Protein AF-A0AAV6YYC8-F1 (afdb_monomer_lite)

Sequence (315 aa):
MEGSCKGRRREPEGSLDCSSLEFEYNDSDHLSAELSELYSYTEEPDLILNRRCFEERFRLQGGEVRWITLDPAQHRTHVMRLLDELEVVVREKRLSAARAILYLAQGVFGECETESDVLRWSRYNCFLLYQTGTFAVFLELLNMEIANSQACSKALRKPALSLADSTELRVFLSVMYLLVENIRQQLPEDDTEWKTQRETFRSELAFPCNGEEPFAHLIFTMVTKFCSGHSPHFPMKKVLLLLWKVLLFTLGGFSELQSAKEQKRAEVGLPPLSEDCIQVVKNMKATAPPSYGIELGEPQKRGRRSRKVWLCSGC

Foldseek 3Di:
DDDDDDDDDDDPDDDPPPPQPQDFPWLDDPPVVLVPLLDDPVCVVLLVLLLVLQCVLVVVPDDPDDPVPDDLVVLLVSLLVLLVQCPDPDPVSNLSSLSPLLCQLQQVVVPDDDPVNSLVSNLVSLLSCLVSVVLVSLVVVLVVLVVVLLVCCVPPVDLDDDLVSCSSVSSSLSSLLSSLVSLLDDDPPDDPSSVVSLVVVLCCQPPPPPPDHHPLVVLVVVVVCCVVVSRVNRPVSSSVSSSSSNCCSNVNILVSVLVVVQVVCVVVVHDRDPDSVSVVVSPDGPDDDPPPDPPPDDPPPDDDDDDDDDDDDDD

Structure (mmCIF, N/CA/C/O backbone):
data_AF-A0AAV6YYC8-F1
#
_entry.id   AF-A0AAV6YYC8-F1
#
loop_
_atom_site.group_PDB
_atom_site.id
_atom_site.type_symbol
_atom_site.label_atom_id
_atom_site.label_alt_id
_atom_site.label_comp_id
_atom_site.label_asym_id
_atom_site.label_entity_id
_atom_site.label_seq_id
_atom_site.pdbx_PDB_ins_code
_atom_site.Cartn_x
_atom_site.Cartn_y
_atom_site.Cartn_z
_atom_site.occupancy
_atom_site.B_iso_or_equiv
_atom_site.auth_seq_id
_atom_site.auth_comp_id
_atom_site.auth_asym_id
_atom_site.auth_atom_id
_atom_site.pdbx_PDB_model_num
ATOM 1 N N . MET A 1 1 ? 35.103 55.627 53.313 1.00 28.11 1 MET A N 1
ATOM 2 C CA . MET A 1 1 ? 33.793 56.248 53.049 1.00 28.11 1 MET A CA 1
ATOM 3 C C . MET A 1 1 ? 33.622 56.320 51.549 1.00 28.11 1 MET A C 1
ATOM 5 O O . MET A 1 1 ? 34.548 56.794 50.915 1.00 28.11 1 MET A O 1
ATOM 9 N N . GLU A 1 2 ? 32.506 55.766 51.063 1.00 27.62 2 GLU A N 1
ATOM 10 C CA . GLU A 1 2 ? 31.763 56.158 49.846 1.00 27.62 2 GLU A CA 1
ATOM 11 C C . GLU A 1 2 ? 32.568 56.202 48.526 1.00 27.62 2 GLU A C 1
ATOM 13 O O . GLU A 1 2 ? 33.520 56.944 48.368 1.00 27.62 2 GLU A O 1
ATOM 18 N N . GLY A 1 3 ? 32.292 55.402 47.497 1.00 30.00 3 GLY A N 1
ATOM 19 C CA . GLY A 1 3 ? 30.989 55.003 46.981 1.00 30.00 3 GLY A CA 1
ATOM 20 C C . GLY A 1 3 ? 30.735 55.752 45.672 1.00 30.00 3 GLY A C 1
ATOM 21 O O . GLY A 1 3 ? 30.215 56.855 45.715 1.00 30.00 3 GLY A O 1
ATOM 22 N N . SER A 1 4 ? 31.125 55.169 44.531 1.00 31.69 4 SER A N 1
ATOM 23 C CA . SER A 1 4 ? 30.461 55.298 43.218 1.00 31.69 4 SER A CA 1
ATOM 24 C C . SER A 1 4 ? 31.333 54.662 42.131 1.00 31.69 4 SER A C 1
ATOM 26 O O . SER A 1 4 ? 32.375 55.201 41.772 1.00 31.69 4 SER A O 1
ATOM 28 N N . CYS A 1 5 ? 30.901 53.532 41.568 1.00 28.42 5 CYS A N 1
ATOM 29 C CA . CYS A 1 5 ? 31.068 53.314 40.135 1.00 28.42 5 CYS A CA 1
ATOM 30 C C . CYS A 1 5 ? 30.030 52.313 39.621 1.00 28.42 5 CYS A C 1
ATOM 32 O O . CYS A 1 5 ? 29.832 51.231 40.170 1.00 28.42 5 CYS A O 1
ATOM 34 N N . LYS A 1 6 ? 29.338 52.750 38.572 1.00 40.91 6 LYS A N 1
ATOM 35 C CA . LYS A 1 6 ? 28.224 52.112 37.876 1.00 40.91 6 LYS A CA 1
ATOM 36 C C . LYS A 1 6 ? 28.568 50.692 37.411 1.00 40.91 6 LYS A C 1
ATOM 38 O O . LYS A 1 6 ? 29.421 50.518 36.548 1.00 40.91 6 LYS A O 1
ATOM 43 N N . GLY A 1 7 ? 27.816 49.704 37.887 1.00 31.72 7 GLY A N 1
ATOM 44 C CA . GLY A 1 7 ? 27.695 48.391 37.254 1.00 31.72 7 GLY A CA 1
ATOM 45 C C . GLY A 1 7 ? 26.312 48.264 36.627 1.00 31.72 7 GLY A C 1
ATOM 46 O O . GLY A 1 7 ? 25.322 48.185 37.348 1.00 31.72 7 GLY A O 1
ATOM 47 N N . ARG A 1 8 ? 26.243 48.304 35.291 1.00 29.05 8 ARG A N 1
ATOM 48 C CA . ARG A 1 8 ? 25.035 48.040 34.491 1.00 29.05 8 ARG A CA 1
ATOM 49 C C . ARG A 1 8 ? 24.307 46.799 35.023 1.00 29.05 8 ARG A C 1
ATOM 51 O O . ARG A 1 8 ? 24.909 45.729 35.091 1.00 29.05 8 ARG A O 1
ATOM 58 N N . ARG A 1 9 ? 23.010 46.932 35.324 1.00 33.06 9 ARG A N 1
ATOM 59 C CA . ARG A 1 9 ? 22.083 45.791 35.365 1.00 33.06 9 ARG A CA 1
ATOM 60 C C . ARG A 1 9 ? 22.219 45.076 34.018 1.00 33.06 9 ARG A C 1
ATOM 62 O O . ARG A 1 9 ? 21.890 45.664 32.992 1.00 33.06 9 ARG A O 1
ATOM 69 N N . ARG A 1 10 ? 22.768 43.861 34.015 1.00 35.41 10 ARG A N 1
ATOM 70 C CA . ARG A 1 10 ? 22.560 42.930 32.907 1.00 35.41 10 ARG A CA 1
ATOM 71 C C . ARG A 1 10 ? 21.107 42.497 33.016 1.00 35.41 10 ARG A C 1
ATOM 73 O O . ARG A 1 10 ? 20.732 41.862 34.000 1.00 35.41 10 ARG A O 1
ATOM 80 N N . GLU A 1 11 ? 20.294 42.942 32.069 1.00 30.03 11 GLU A N 1
ATOM 81 C CA . GLU A 1 11 ? 19.026 42.284 31.782 1.00 30.03 11 GLU A CA 1
ATOM 82 C C . GLU A 1 11 ? 19.334 40.809 31.493 1.00 30.03 11 GLU A C 1
ATOM 84 O O . GLU A 1 11 ? 20.381 40.530 30.897 1.00 30.03 11 GLU A O 1
ATOM 89 N N . PRO A 1 12 ? 18.515 39.857 31.969 1.00 38.72 12 PRO A N 1
ATOM 90 C CA . PRO A 1 12 ? 18.659 38.481 31.532 1.00 38.72 12 PRO A CA 1
ATOM 91 C C . PRO A 1 12 ? 18.486 38.474 30.012 1.00 38.72 12 PRO A C 1
ATOM 93 O O . PRO A 1 12 ? 17.409 38.781 29.503 1.00 38.72 12 PRO A O 1
ATOM 96 N N . GLU A 1 13 ? 19.589 38.209 29.307 1.00 35.44 13 GLU A N 1
ATOM 97 C CA . GLU A 1 13 ? 19.593 37.922 27.878 1.00 35.44 13 GLU A CA 1
ATOM 98 C C . GLU A 1 13 ? 18.513 36.879 27.617 1.00 35.44 13 GLU A C 1
ATOM 100 O O . GLU A 1 13 ? 18.392 35.911 28.374 1.00 35.44 13 GLU A O 1
ATOM 105 N N . GLY A 1 14 ? 17.685 37.184 26.615 1.00 36.34 14 GLY A N 1
ATOM 106 C CA . GLY A 1 14 ? 16.385 36.581 26.384 1.00 36.34 14 GLY A CA 1
ATOM 107 C C . GLY A 1 14 ? 16.362 35.091 26.673 1.00 36.34 14 GLY A C 1
ATOM 108 O O . GLY A 1 14 ? 17.232 34.339 26.224 1.00 36.34 14 GLY A O 1
ATOM 109 N N . SER A 1 15 ? 15.315 34.670 27.389 1.00 40.28 15 SER A N 1
ATOM 110 C CA . SER A 1 15 ? 14.793 33.324 27.212 1.00 40.28 15 SER A CA 1
ATOM 111 C C . SER A 1 15 ? 14.837 33.054 25.719 1.00 40.28 15 SER A C 1
ATOM 113 O O . SER A 1 15 ? 14.237 33.814 24.960 1.00 40.28 15 SER A O 1
ATOM 115 N N . LEU A 1 16 ? 15.623 32.059 25.308 1.00 43.44 16 LEU A N 1
ATOM 116 C CA . LEU A 1 16 ? 15.518 31.504 23.974 1.00 43.44 16 LEU A CA 1
ATOM 117 C C . LEU A 1 16 ? 14.026 31.281 23.773 1.00 43.44 16 LEU A C 1
ATOM 119 O O . LEU A 1 16 ? 13.447 30.413 24.430 1.00 43.44 16 LEU A O 1
ATOM 123 N N . ASP A 1 17 ? 13.407 32.143 22.965 1.00 43.41 17 ASP A N 1
ATOM 124 C CA . ASP A 1 17 ? 12.115 31.885 22.372 1.00 43.41 17 ASP A CA 1
ATOM 125 C C . ASP A 1 17 ? 12.350 30.576 21.640 1.00 43.41 17 ASP A C 1
ATOM 127 O O . ASP A 1 17 ? 12.912 30.533 20.545 1.00 43.41 17 ASP A O 1
ATOM 131 N N . CYS A 1 18 ? 12.041 29.475 22.324 1.00 50.78 18 CYS A N 1
ATOM 132 C CA . CYS A 1 18 ? 11.805 28.210 21.682 1.00 50.78 18 CYS A CA 1
ATOM 133 C C . CYS A 1 18 ? 10.632 28.533 20.776 1.00 50.78 18 CYS A C 1
ATOM 135 O O . CYS A 1 18 ? 9.494 28.607 21.242 1.00 50.78 18 CYS A O 1
ATOM 137 N N . SER A 1 19 ? 10.962 28.898 19.534 1.00 51.81 19 SER A N 1
ATOM 138 C CA . SER A 1 19 ? 10.024 29.166 18.461 1.00 51.81 19 SER A CA 1
ATOM 139 C C . SER A 1 19 ? 8.967 28.090 18.579 1.00 51.81 19 SER A C 1
ATOM 141 O O . SER A 1 19 ? 9.303 26.907 18.475 1.00 51.81 19 SER A O 1
ATOM 143 N N . SER A 1 20 ? 7.750 28.484 18.948 1.00 58.88 20 SER A N 1
ATOM 144 C CA . SER A 1 20 ? 6.675 27.536 19.191 1.00 58.88 20 SER A CA 1
ATOM 145 C C . SER A 1 20 ? 6.571 26.660 17.953 1.00 58.88 20 SER A C 1
ATOM 147 O O . SER A 1 20 ? 6.258 27.171 16.880 1.00 58.88 20 SER A O 1
ATOM 149 N N . LEU A 1 21 ? 6.913 25.379 18.084 1.00 63.06 21 LEU A N 1
ATOM 150 C CA . LEU A 1 21 ? 6.693 24.418 17.017 1.00 63.06 21 LEU A CA 1
ATOM 151 C C . LEU A 1 21 ? 5.180 24.352 16.826 1.00 63.06 21 LEU A C 1
ATOM 153 O O . LEU A 1 21 ? 4.455 23.921 17.725 1.00 63.06 21 LEU A O 1
ATOM 157 N N . GLU A 1 22 ? 4.713 24.867 15.696 1.00 65.44 22 GLU A N 1
ATOM 158 C CA . GLU A 1 22 ? 3.328 24.734 15.276 1.00 65.44 22 GLU A CA 1
ATOM 159 C C . GLU A 1 22 ? 3.153 23.289 14.813 1.00 65.44 22 GLU A C 1
ATOM 161 O O . GLU A 1 22 ? 3.637 22.898 13.754 1.00 65.44 22 GLU A O 1
ATOM 166 N N . PHE A 1 23 ? 2.581 22.463 15.688 1.00 69.50 23 PHE A N 1
ATOM 167 C CA . PHE A 1 23 ? 2.298 21.065 15.395 1.00 69.50 23 PHE A CA 1
ATOM 168 C C . PHE A 1 23 ? 0.812 20.918 15.093 1.00 69.50 23 PHE A C 1
ATOM 170 O O . PHE A 1 23 ? -0.029 21.285 15.916 1.00 69.50 23 PHE A O 1
ATOM 177 N N . GLU A 1 24 ? 0.493 20.355 13.933 1.00 72.19 24 GLU A N 1
ATOM 178 C CA . GLU A 1 24 ? -0.881 20.060 13.557 1.00 72.19 24 GLU A CA 1
ATOM 179 C C . GLU A 1 24 ? -1.243 18.631 13.984 1.00 72.19 24 GLU A C 1
ATOM 181 O O . GLU A 1 24 ? -0.796 17.643 13.406 1.00 72.19 24 GLU A O 1
ATOM 186 N N . TYR A 1 25 ? -2.058 18.507 15.034 1.00 75.38 25 TYR A N 1
ATOM 187 C CA . TYR A 1 25 ? -2.530 17.213 15.536 1.00 75.38 25 TYR A CA 1
ATOM 188 C C . TYR A 1 25 ? -3.710 16.699 14.692 1.00 75.38 25 TYR A C 1
ATOM 190 O O . TYR A 1 25 ? -4.869 16.781 15.108 1.00 75.38 25 TYR A O 1
ATOM 198 N N . ASN A 1 26 ? -3.427 16.183 13.497 1.00 81.88 26 ASN A N 1
ATOM 199 C CA . ASN A 1 26 ? -4.415 15.537 12.625 1.00 81.88 26 ASN A CA 1
ATOM 200 C C . ASN A 1 26 ? -4.281 14.009 12.612 1.00 81.88 26 ASN A C 1
ATOM 202 O O . ASN A 1 26 ? -3.269 13.451 13.024 1.00 81.88 26 ASN A O 1
ATOM 206 N N . ASP A 1 27 ? -5.330 13.331 12.137 1.00 84.19 27 ASP A N 1
ATOM 207 C CA . ASP A 1 27 ? -5.350 11.872 11.971 1.00 84.19 27 ASP A CA 1
ATOM 208 C C . ASP A 1 27 ? -4.305 11.385 10.943 1.00 84.19 27 ASP A C 1
ATOM 210 O O . ASP A 1 27 ? -3.696 10.325 11.097 1.00 84.19 27 ASP A O 1
ATOM 214 N N . SER A 1 28 ? -4.072 12.167 9.890 1.00 84.69 28 SER A N 1
ATOM 215 C CA . SER A 1 28 ? -3.057 11.909 8.865 1.00 84.69 28 SER A CA 1
ATOM 216 C C . SER A 1 28 ? -2.472 13.210 8.333 1.00 84.69 28 SER A C 1
ATOM 218 O O . SER A 1 28 ? -3.143 14.244 8.369 1.00 84.69 28 SER A O 1
ATOM 220 N N . ASP A 1 29 ? -1.259 13.127 7.799 1.00 87.50 29 ASP A N 1
ATOM 221 C CA . ASP A 1 29 ? -0.552 14.234 7.156 1.00 87.50 29 ASP A CA 1
ATOM 222 C C . ASP A 1 29 ? -0.787 14.222 5.627 1.00 87.50 29 ASP A C 1
ATOM 224 O O . ASP A 1 29 ? -1.535 13.399 5.081 1.00 87.50 29 ASP A O 1
ATOM 228 N N . HIS A 1 30 ? -0.149 15.146 4.914 1.00 87.62 30 HIS A N 1
ATOM 229 C CA . HIS A 1 30 ? -0.062 15.162 3.464 1.00 87.62 30 HIS A CA 1
ATOM 230 C C . HIS A 1 30 ? 0.634 13.904 2.929 1.00 87.62 30 HIS A C 1
ATOM 232 O O . HIS A 1 30 ? 1.579 13.382 3.522 1.00 87.62 30 HIS A O 1
ATOM 238 N N . LEU A 1 31 ? 0.222 13.455 1.739 1.00 87.25 31 LEU A N 1
ATOM 239 C CA . LEU A 1 31 ? 0.716 12.212 1.135 1.00 87.25 31 LEU A CA 1
ATOM 240 C C . LEU A 1 31 ? 2.253 12.155 1.019 1.00 87.25 31 LEU A C 1
ATOM 242 O O . LEU A 1 31 ? 2.840 11.094 1.202 1.00 87.25 31 LEU A O 1
ATOM 246 N N . SER A 1 32 ? 2.925 13.278 0.756 1.00 90.19 32 SER A N 1
ATOM 247 C CA . SER A 1 32 ? 4.393 13.340 0.688 1.00 90.19 32 SER A CA 1
ATOM 248 C C . SER A 1 32 ? 5.071 13.085 2.042 1.00 90.19 32 SER A C 1
ATOM 250 O O . SER A 1 32 ? 6.081 12.376 2.101 1.00 90.19 32 SER A O 1
ATOM 252 N N . ALA A 1 33 ? 4.509 13.605 3.137 1.00 91.19 33 ALA A N 1
ATOM 253 C CA . ALA A 1 33 ? 4.995 13.361 4.493 1.00 91.19 33 ALA A CA 1
ATOM 254 C C . ALA A 1 33 ? 4.775 11.898 4.903 1.00 91.19 33 ALA A C 1
ATOM 256 O O . ALA A 1 33 ? 5.694 11.252 5.403 1.00 91.19 33 ALA A O 1
ATOM 257 N N . GLU A 1 34 ? 3.610 11.338 4.572 1.00 92.06 34 GLU A N 1
ATOM 258 C CA . GLU A 1 34 ? 3.275 9.927 4.802 1.00 92.06 34 GLU A CA 1
ATOM 259 C C . GLU A 1 34 ? 4.240 8.975 4.071 1.00 92.06 34 GLU A C 1
ATOM 261 O O . GLU A 1 34 ? 4.752 8.010 4.644 1.00 92.06 34 GLU A O 1
ATOM 266 N N . LEU A 1 35 ? 4.572 9.275 2.810 1.00 90.44 35 LEU A N 1
ATOM 267 C CA . LEU A 1 35 ? 5.570 8.519 2.046 1.00 90.44 35 LEU A CA 1
ATOM 268 C C . LEU A 1 35 ? 6.984 8.666 2.623 1.00 90.44 35 LEU A C 1
ATOM 270 O O . LEU A 1 35 ? 7.733 7.685 2.673 1.00 90.44 35 LEU A O 1
ATOM 274 N N . SER A 1 36 ? 7.339 9.868 3.079 1.00 90.81 36 SER A N 1
ATOM 275 C CA . SER A 1 36 ? 8.619 10.134 3.746 1.00 90.81 36 SER A CA 1
ATOM 276 C C . SER A 1 36 ? 8.731 9.381 5.071 1.00 90.81 36 SER A C 1
ATOM 278 O O . SER A 1 36 ? 9.820 8.955 5.454 1.00 90.81 36 SER A O 1
ATOM 280 N N . GLU A 1 37 ? 7.610 9.161 5.760 1.00 92.44 37 GLU A N 1
ATOM 281 C CA . GLU A 1 37 ? 7.569 8.311 6.938 1.00 92.44 37 GLU A CA 1
ATOM 282 C C . GLU A 1 37 ? 7.638 6.826 6.563 1.00 92.44 37 GLU A C 1
ATOM 284 O O . GLU A 1 37 ? 8.330 6.069 7.237 1.00 92.44 37 GLU A O 1
ATOM 289 N N . LEU A 1 38 ? 7.008 6.372 5.478 1.00 94.44 38 LEU A N 1
ATOM 290 C CA . LEU A 1 38 ? 7.028 4.959 5.083 1.00 94.44 38 LEU A CA 1
ATOM 291 C C . LEU A 1 38 ? 8.441 4.426 4.788 1.00 94.44 38 LEU A C 1
ATOM 293 O O . LEU A 1 38 ? 8.765 3.286 5.160 1.00 94.44 38 LEU A O 1
ATOM 297 N N . TYR A 1 39 ? 9.271 5.221 4.114 1.00 93.38 39 TYR A N 1
ATOM 298 C CA . TYR A 1 39 ? 10.615 4.830 3.686 1.00 93.38 39 TYR A CA 1
ATOM 299 C C . TYR A 1 39 ? 11.703 5.418 4.588 1.00 93.38 39 TYR A C 1
ATOM 301 O O . TYR A 1 39 ? 11.528 6.440 5.242 1.00 93.38 39 TYR A O 1
ATOM 309 N N . SER A 1 40 ? 12.851 4.751 4.666 1.00 89.00 40 SER A N 1
ATOM 310 C CA . SER A 1 40 ? 14.073 5.341 5.227 1.00 89.00 40 SER A CA 1
ATOM 311 C C . SER A 1 40 ? 15.122 5.539 4.140 1.00 89.00 40 SER A C 1
ATOM 313 O O . SER A 1 40 ? 15.145 4.798 3.164 1.00 89.00 40 SER A O 1
ATOM 315 N N . TYR A 1 41 ? 16.052 6.479 4.334 1.00 87.12 41 TYR A N 1
ATOM 316 C CA . TYR A 1 41 ? 17.151 6.717 3.384 1.00 87.12 41 TYR A CA 1
ATOM 317 C C . TYR A 1 41 ? 17.990 5.464 3.090 1.00 87.12 41 TYR A C 1
ATOM 319 O O . TYR A 1 41 ? 18.522 5.302 2.000 1.00 87.12 41 TYR A O 1
ATOM 327 N N . THR A 1 42 ? 18.065 4.525 4.034 1.00 88.00 42 THR A N 1
ATOM 328 C CA . THR A 1 42 ? 18.736 3.232 3.837 1.00 88.00 42 THR A CA 1
ATOM 329 C C . THR A 1 42 ? 18.045 2.316 2.819 1.00 88.00 42 THR A C 1
ATOM 331 O O . THR A 1 42 ? 18.669 1.365 2.358 1.00 88.00 42 THR A O 1
ATOM 334 N N . GLU A 1 43 ? 16.781 2.576 2.473 1.00 88.88 43 GLU A N 1
ATOM 335 C CA . GLU A 1 43 ? 15.991 1.807 1.502 1.00 88.88 43 GLU A CA 1
ATOM 336 C C . GLU A 1 43 ? 16.096 2.373 0.073 1.00 88.88 43 GLU A C 1
ATOM 338 O O . GLU A 1 43 ? 15.525 1.797 -0.850 1.00 88.88 43 GLU A O 1
ATOM 343 N N . GLU A 1 44 ? 16.855 3.451 -0.159 1.00 90.75 44 GLU A N 1
ATOM 344 C CA . GLU A 1 44 ? 17.089 4.000 -1.506 1.00 90.75 44 GLU A CA 1
ATOM 345 C C . GLU A 1 44 ? 17.568 2.938 -2.526 1.00 90.75 44 GLU A C 1
ATOM 347 O O . GLU A 1 44 ? 17.007 2.875 -3.626 1.00 90.75 44 GLU A O 1
ATOM 352 N N . PRO A 1 45 ? 18.515 2.027 -2.201 1.00 93.25 45 PRO A N 1
ATOM 353 C CA . PRO A 1 45 ? 18.914 0.974 -3.136 1.00 93.25 45 PRO A CA 1
ATOM 354 C C . PRO A 1 45 ? 17.773 0.004 -3.474 1.00 93.25 45 PRO A C 1
ATOM 356 O O . PRO A 1 45 ? 17.709 -0.498 -4.599 1.00 93.25 45 PRO A O 1
ATOM 359 N N . ASP A 1 46 ? 16.861 -0.239 -2.525 1.00 92.69 46 ASP A N 1
ATOM 360 C CA . ASP A 1 46 ? 15.688 -1.091 -2.733 1.00 92.69 46 ASP A CA 1
ATOM 361 C C . ASP A 1 46 ? 14.716 -0.426 -3.730 1.00 92.69 46 ASP A C 1
ATOM 363 O O . ASP A 1 46 ? 14.183 -1.109 -4.604 1.00 92.69 46 ASP A O 1
ATOM 367 N N . LEU A 1 47 ? 14.547 0.905 -3.689 1.00 93.94 47 LEU A N 1
ATOM 368 C CA . LEU A 1 47 ? 13.733 1.655 -4.664 1.00 93.94 47 LEU A CA 1
ATOM 369 C C . LEU A 1 47 ? 14.271 1.513 -6.094 1.00 93.94 47 LEU A C 1
ATOM 371 O O . LEU A 1 47 ? 13.519 1.232 -7.031 1.00 93.94 47 LEU A O 1
ATOM 375 N N . ILE A 1 48 ? 15.587 1.658 -6.266 1.00 95.69 48 ILE A N 1
ATOM 376 C CA . ILE A 1 48 ? 16.242 1.492 -7.571 1.00 95.69 48 ILE A CA 1
ATOM 377 C C . ILE A 1 48 ? 16.079 0.051 -8.068 1.00 95.69 48 ILE A C 1
ATOM 379 O O . ILE A 1 48 ? 15.837 -0.182 -9.255 1.00 95.69 48 ILE A O 1
ATOM 383 N N . LEU A 1 49 ? 16.186 -0.929 -7.169 1.00 95.81 49 LEU A N 1
ATOM 384 C CA . LEU A 1 49 ? 15.992 -2.333 -7.507 1.00 95.81 49 LEU A CA 1
ATOM 385 C C . LEU A 1 49 ? 14.547 -2.632 -7.931 1.00 95.81 49 LEU A C 1
ATOM 387 O O . LEU A 1 49 ? 14.349 -3.392 -8.881 1.00 95.81 49 LEU A O 1
ATOM 391 N N . ASN A 1 50 ? 13.553 -2.014 -7.288 1.00 96.88 50 ASN A N 1
ATOM 392 C CA . ASN A 1 50 ? 12.146 -2.133 -7.678 1.00 96.88 50 ASN A CA 1
ATOM 393 C C . ASN A 1 50 ? 11.924 -1.656 -9.113 1.00 96.88 50 ASN A C 1
ATOM 395 O O . ASN A 1 50 ? 11.348 -2.380 -9.928 1.00 96.88 50 ASN A O 1
ATOM 399 N N . ARG A 1 51 ? 12.473 -0.480 -9.441 1.00 96.00 51 ARG A N 1
ATOM 400 C CA . ARG A 1 51 ? 12.453 0.070 -10.799 1.00 96.00 51 ARG A CA 1
ATOM 401 C C . ARG A 1 51 ? 13.081 -0.890 -11.810 1.00 96.00 51 ARG A C 1
ATOM 403 O O . ARG A 1 51 ? 12.472 -1.172 -12.836 1.00 96.00 51 ARG A O 1
ATOM 410 N N . ARG A 1 52 ? 14.272 -1.426 -11.522 1.00 95.38 52 ARG A N 1
ATOM 411 C CA . ARG A 1 52 ? 14.951 -2.381 -12.421 1.00 95.38 52 ARG A CA 1
ATOM 412 C C . ARG A 1 52 ? 14.115 -3.636 -12.665 1.00 95.38 52 ARG A C 1
ATOM 414 O O . ARG A 1 52 ? 13.959 -4.033 -13.814 1.00 95.38 52 ARG A O 1
ATOM 421 N N . CYS A 1 53 ? 13.524 -4.207 -11.610 1.00 95.25 53 CYS A N 1
ATOM 422 C CA . CYS A 1 53 ? 12.660 -5.383 -11.737 1.00 95.25 53 CYS A CA 1
ATOM 423 C C . CYS A 1 53 ? 11.472 -5.122 -12.675 1.00 95.25 53 CYS A C 1
ATOM 425 O O . CYS A 1 53 ? 11.097 -6.007 -13.445 1.00 95.25 53 CYS A O 1
ATOM 427 N N . PHE A 1 54 ? 10.888 -3.923 -12.624 1.00 95.00 54 PHE A N 1
ATOM 428 C CA . PHE A 1 54 ? 9.821 -3.529 -13.538 1.00 95.00 54 PHE A CA 1
ATOM 429 C C . PHE A 1 54 ? 10.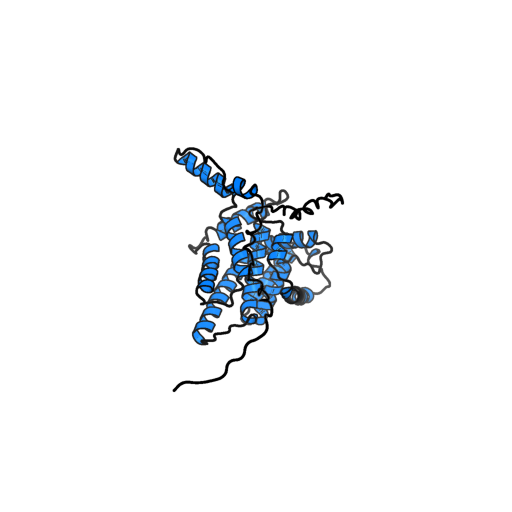332 -3.343 -14.972 1.00 95.00 54 PHE A C 1
ATOM 431 O O . PHE A 1 54 ? 9.810 -3.970 -15.891 1.00 95.00 54 PHE A O 1
ATOM 438 N N . GLU A 1 55 ? 11.380 -2.538 -15.169 1.00 92.44 55 GLU A N 1
ATOM 439 C CA . GLU A 1 55 ? 11.905 -2.223 -16.503 1.00 92.44 55 GLU A CA 1
ATOM 440 C C . GLU A 1 55 ? 12.353 -3.470 -17.276 1.00 92.44 55 GLU A C 1
ATOM 442 O O . GLU A 1 55 ? 12.119 -3.562 -18.479 1.00 92.44 55 GLU A O 1
ATOM 447 N N . GLU A 1 56 ? 12.974 -4.443 -16.605 1.00 90.31 56 GLU A N 1
ATOM 448 C CA . GLU A 1 56 ? 13.392 -5.707 -17.224 1.00 90.31 56 GLU A CA 1
ATOM 449 C C . GLU A 1 56 ? 12.205 -6.478 -17.816 1.00 90.31 56 GLU A C 1
ATOM 451 O O . GLU A 1 56 ? 12.307 -7.014 -18.916 1.00 90.31 56 GLU A O 1
ATOM 456 N N . ARG A 1 57 ? 11.057 -6.485 -17.132 1.00 86.69 57 ARG A N 1
ATOM 457 C CA . ARG A 1 57 ? 9.827 -7.158 -17.588 1.00 86.69 57 ARG A CA 1
ATOM 458 C C . ARG A 1 57 ? 9.079 -6.354 -18.636 1.00 86.69 57 ARG A C 1
ATOM 460 O O . ARG A 1 57 ? 8.461 -6.913 -19.540 1.00 86.69 57 ARG A O 1
ATOM 467 N N . PHE A 1 58 ? 9.139 -5.036 -18.507 1.00 83.94 58 PHE A N 1
ATOM 468 C CA . PHE A 1 58 ? 8.453 -4.112 -19.391 1.00 83.94 58 PHE A CA 1
ATOM 469 C C . PHE A 1 58 ? 9.126 -4.048 -20.772 1.00 83.94 58 PHE A C 1
ATOM 471 O O . PHE A 1 58 ? 8.449 -4.138 -21.794 1.00 83.94 58 PHE A O 1
ATOM 478 N N . ARG A 1 59 ? 10.469 -4.027 -20.821 1.00 74.06 59 ARG A N 1
ATOM 479 C CA . ARG A 1 59 ? 11.259 -3.978 -22.069 1.00 74.06 59 ARG A CA 1
ATOM 480 C C . ARG A 1 59 ? 11.156 -5.235 -22.938 1.00 74.06 59 ARG A C 1
ATOM 482 O O . ARG A 1 59 ? 11.350 -5.144 -24.149 1.00 74.06 59 ARG A O 1
ATOM 489 N N . LEU A 1 60 ? 10.823 -6.395 -22.364 1.00 63.34 60 LEU A N 1
ATOM 490 C CA . LEU A 1 60 ? 10.665 -7.652 -23.115 1.00 63.34 60 LEU A CA 1
ATOM 491 C C . LEU A 1 60 ? 9.527 -7.610 -24.153 1.00 63.34 60 LEU A C 1
ATOM 493 O O . LEU A 1 60 ? 9.426 -8.515 -24.976 1.00 63.34 60 LEU A O 1
ATOM 497 N N . GLN A 1 61 ? 8.687 -6.571 -24.141 1.00 60.78 61 GLN A N 1
ATOM 498 C CA . GLN A 1 61 ? 7.499 -6.464 -24.994 1.00 60.78 61 GLN A CA 1
ATOM 499 C C . GLN A 1 61 ? 7.702 -5.674 -26.293 1.00 60.78 61 GLN A C 1
ATOM 501 O O . GLN A 1 61 ? 6.743 -5.465 -27.029 1.00 60.78 61 GLN A O 1
ATOM 506 N N . GLY A 1 62 ? 8.945 -5.307 -26.620 1.00 51.59 62 GLY A N 1
ATOM 507 C CA . GLY A 1 62 ? 9.288 -4.762 -27.933 1.00 51.59 62 GLY A CA 1
ATOM 508 C C . GLY A 1 62 ? 8.953 -3.279 -28.077 1.00 51.59 62 GLY A C 1
ATOM 509 O O . GLY A 1 62 ? 7.967 -2.909 -28.704 1.00 51.59 62 GLY A O 1
ATOM 510 N N . GLY A 1 63 ? 9.830 -2.430 -27.541 1.00 55.69 63 GLY A N 1
ATOM 511 C CA . GLY A 1 63 ? 9.841 -0.990 -27.793 1.00 55.69 63 GLY A CA 1
ATOM 512 C C . GLY A 1 63 ? 10.201 -0.172 -26.558 1.00 55.69 63 GLY A C 1
ATOM 513 O O . GLY A 1 63 ? 9.970 -0.590 -25.427 1.00 55.69 63 GLY A O 1
ATOM 514 N N . GLU A 1 64 ? 10.750 1.019 -26.784 1.00 65.38 64 GLU A N 1
ATOM 515 C CA . GLU A 1 64 ? 11.014 2.043 -25.766 1.00 65.38 64 GLU A CA 1
ATOM 516 C C . GLU A 1 64 ? 9.703 2.763 -25.380 1.00 65.38 64 GLU A C 1
ATOM 518 O O . GLU A 1 64 ? 9.579 3.983 -25.447 1.00 65.38 64 GLU A O 1
ATOM 523 N N . VAL A 1 65 ? 8.664 1.983 -25.068 1.00 80.81 65 VAL A N 1
ATOM 524 C CA . VAL A 1 65 ? 7.360 2.508 -24.652 1.00 80.81 65 VAL A CA 1
ATOM 525 C C . VAL A 1 65 ? 7.451 2.900 -23.181 1.00 80.81 65 VAL A C 1
ATOM 527 O O . VAL A 1 65 ? 8.157 2.253 -22.411 1.00 80.81 65 VAL A O 1
ATOM 530 N N . ARG A 1 66 ? 6.763 3.976 -22.796 1.00 88.75 66 ARG A N 1
ATOM 531 C CA . ARG A 1 66 ? 6.695 4.466 -21.413 1.00 88.75 66 ARG A CA 1
ATOM 532 C C . ARG A 1 66 ? 5.380 4.041 -20.772 1.00 88.75 66 ARG A C 1
ATOM 534 O O . ARG A 1 66 ? 4.350 4.094 -21.448 1.00 88.75 66 ARG A O 1
ATOM 541 N N . TRP A 1 67 ? 5.391 3.684 -19.488 1.00 93.25 67 TRP A N 1
ATOM 542 C CA . TRP A 1 67 ? 4.174 3.381 -18.728 1.00 93.25 67 TRP A CA 1
ATOM 543 C C . TRP A 1 67 ? 3.159 4.511 -18.867 1.00 93.25 67 TRP A C 1
ATOM 545 O O . TRP A 1 67 ? 2.022 4.276 -19.250 1.00 93.25 67 TRP A O 1
ATOM 555 N N . ILE A 1 68 ? 3.610 5.759 -18.713 1.00 92.94 68 ILE A N 1
ATOM 556 C CA . ILE A 1 68 ? 2.739 6.943 -18.757 1.00 92.94 68 ILE A CA 1
ATOM 557 C C . ILE A 1 68 ? 2.032 7.166 -20.109 1.00 92.94 68 ILE A C 1
ATOM 559 O O . ILE A 1 68 ? 1.127 7.992 -20.197 1.00 92.94 68 ILE A O 1
ATOM 563 N N . THR A 1 69 ? 2.473 6.482 -21.171 1.00 91.56 69 THR A N 1
ATOM 564 C CA . THR A 1 69 ? 1.913 6.601 -22.530 1.00 91.56 69 THR A CA 1
ATOM 565 C C . THR A 1 69 ? 0.961 5.471 -22.908 1.00 91.56 69 THR A C 1
ATOM 567 O O . THR A 1 69 ? 0.349 5.537 -23.973 1.00 91.56 69 THR A O 1
ATOM 570 N N . LEU A 1 70 ? 0.854 4.436 -22.073 1.00 92.62 70 LEU A N 1
ATOM 571 C CA . LEU A 1 70 ? -0.005 3.293 -22.344 1.00 92.62 70 LEU A CA 1
ATOM 572 C C . LEU A 1 70 ? -1.482 3.636 -22.143 1.00 92.62 70 LEU A C 1
ATOM 574 O O . LEU A 1 70 ? -1.855 4.523 -21.370 1.00 92.62 70 LEU A O 1
ATOM 578 N N . ASP A 1 71 ? -2.336 2.885 -22.830 1.00 93.25 71 ASP A N 1
ATOM 579 C CA . ASP A 1 71 ? -3.770 2.948 -22.600 1.00 93.25 71 ASP A CA 1
ATOM 580 C C . ASP A 1 71 ? -4.180 2.150 -21.332 1.00 93.25 71 ASP A C 1
ATOM 582 O O . ASP A 1 71 ? -3.456 1.264 -20.855 1.00 93.25 71 ASP A O 1
ATOM 586 N N . PRO A 1 72 ? -5.360 2.430 -20.743 1.00 94.12 72 PRO A N 1
ATOM 587 C CA . PRO A 1 72 ? -5.808 1.724 -19.541 1.00 94.12 72 PRO A CA 1
ATOM 588 C C . PRO A 1 72 ? -5.954 0.203 -19.717 1.00 94.12 72 PRO A C 1
ATOM 590 O O . PRO A 1 72 ? -5.841 -0.545 -18.744 1.00 94.12 72 PRO A O 1
ATOM 593 N N . ALA A 1 73 ? -6.211 -0.282 -20.937 1.00 95.00 73 ALA A N 1
ATOM 594 C CA . ALA A 1 73 ? -6.343 -1.711 -21.218 1.00 95.00 73 ALA A CA 1
ATOM 595 C C . ALA A 1 73 ? -4.978 -2.421 -21.184 1.00 95.00 73 ALA A C 1
ATOM 597 O O . ALA A 1 73 ? -4.847 -3.509 -20.611 1.00 95.00 73 ALA A O 1
ATOM 598 N N . GLN A 1 74 ? -3.946 -1.782 -21.733 1.00 93.62 74 GLN A N 1
ATOM 599 C CA . GLN A 1 74 ? -2.556 -2.206 -21.647 1.00 93.62 74 GLN A CA 1
ATOM 600 C C . GLN A 1 74 ? -2.098 -2.208 -20.193 1.00 93.62 74 GLN A C 1
ATOM 602 O O . GLN A 1 74 ? -1.575 -3.228 -19.746 1.00 93.62 74 GLN A O 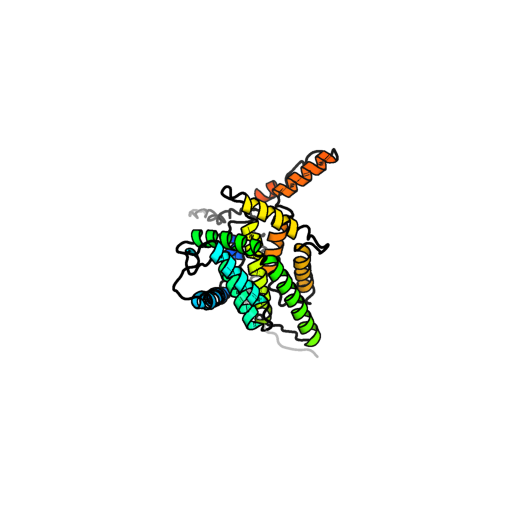1
ATOM 607 N N . HIS A 1 75 ? -2.373 -1.147 -19.423 1.00 95.62 75 HIS A N 1
ATOM 608 C CA . HIS A 1 75 ? -2.056 -1.109 -17.992 1.00 95.62 75 HIS A CA 1
ATOM 609 C C . HIS A 1 75 ? -2.597 -2.335 -17.243 1.00 95.62 75 HIS A C 1
ATOM 611 O O . HIS A 1 75 ? -1.841 -3.035 -16.568 1.00 95.62 75 HIS A O 1
ATOM 617 N N . ARG A 1 76 ? -3.889 -2.651 -17.414 1.00 96.06 76 ARG A N 1
ATOM 618 C CA . ARG A 1 76 ? -4.519 -3.838 -16.804 1.00 96.06 76 ARG A CA 1
ATOM 619 C C . ARG A 1 76 ? -3.839 -5.128 -17.236 1.00 96.06 76 ARG A C 1
ATOM 621 O O . ARG A 1 76 ? -3.539 -5.970 -16.398 1.00 96.06 76 ARG A O 1
ATOM 628 N N . THR A 1 77 ? -3.562 -5.260 -18.529 1.00 94.88 77 THR A N 1
ATOM 629 C CA . THR A 1 77 ? -2.916 -6.450 -19.089 1.00 94.88 77 THR A CA 1
ATOM 630 C C . THR A 1 77 ? -1.512 -6.650 -18.512 1.00 94.88 77 THR A C 1
ATOM 632 O O . THR A 1 77 ? -1.132 -7.775 -18.199 1.00 94.88 77 THR A O 1
ATOM 635 N N . HIS A 1 78 ? -0.736 -5.576 -18.346 1.00 93.88 78 HIS A N 1
ATOM 636 C CA . HIS A 1 78 ? 0.587 -5.642 -17.727 1.00 93.88 78 HIS A CA 1
ATOM 637 C C . HIS A 1 78 ? 0.510 -6.033 -16.252 1.00 93.88 78 HIS A C 1
ATOM 639 O O . HIS A 1 78 ? 1.278 -6.890 -15.821 1.00 93.88 78 HIS A O 1
ATOM 645 N N . VAL A 1 79 ? -0.423 -5.452 -15.496 1.00 96.50 79 VAL A N 1
ATOM 646 C CA . VAL A 1 79 ? -0.618 -5.801 -14.083 1.00 96.50 79 VAL A CA 1
ATOM 647 C C . VAL A 1 79 ? -1.027 -7.264 -13.927 1.00 96.50 79 VAL A C 1
ATOM 649 O O . VAL A 1 79 ? -0.419 -7.961 -13.125 1.00 96.50 79 VAL A O 1
ATOM 652 N N . MET A 1 80 ? -1.976 -7.759 -14.727 1.00 95.94 80 MET A N 1
ATOM 653 C CA . MET A 1 80 ? -2.389 -9.169 -14.685 1.00 95.94 80 MET A CA 1
ATOM 654 C C . MET A 1 80 ? -1.207 -10.120 -14.914 1.00 95.94 80 MET A C 1
ATOM 656 O O . MET A 1 80 ? -1.017 -11.044 -14.136 1.00 95.94 80 MET A O 1
ATOM 660 N N . ARG A 1 81 ? -0.331 -9.830 -15.885 1.00 93.50 81 ARG A N 1
ATOM 661 C CA . ARG A 1 81 ? 0.888 -10.632 -16.103 1.00 93.50 81 ARG A CA 1
ATOM 662 C C . ARG A 1 81 ? 1.845 -10.603 -14.909 1.00 93.50 81 ARG A C 1
ATOM 664 O O . ARG A 1 81 ? 2.477 -11.610 -14.612 1.00 93.50 81 ARG A O 1
ATOM 671 N N . LEU A 1 82 ? 1.981 -9.458 -14.234 1.00 95.06 82 LEU A N 1
ATOM 672 C CA . LEU A 1 82 ? 2.797 -9.374 -13.018 1.00 95.06 82 LEU A CA 1
ATOM 673 C C . LEU A 1 82 ? 2.199 -10.209 -11.880 1.00 95.06 82 LEU A C 1
ATOM 675 O O . LEU A 1 82 ? 2.962 -10.797 -11.117 1.00 95.06 82 LEU A O 1
ATOM 679 N N . LEU A 1 83 ? 0.868 -10.271 -11.773 1.00 96.25 83 LEU A N 1
ATOM 680 C CA . LEU A 1 83 ? 0.187 -11.137 -10.809 1.00 96.25 83 LEU A CA 1
ATOM 681 C C . LEU A 1 83 ? 0.410 -12.620 -11.135 1.00 96.25 83 LEU A C 1
ATOM 683 O O . LEU A 1 83 ? 0.750 -13.368 -10.226 1.00 96.25 83 LEU A O 1
ATOM 687 N N . ASP A 1 84 ? 0.362 -13.020 -12.409 1.00 94.56 84 ASP A N 1
ATOM 688 C CA . ASP A 1 84 ? 0.682 -14.397 -12.822 1.00 94.56 84 ASP A CA 1
ATOM 689 C C . ASP A 1 84 ? 2.118 -14.797 -12.412 1.00 94.56 84 ASP A C 1
ATOM 691 O O . ASP A 1 84 ? 2.387 -15.923 -11.988 1.00 94.56 84 ASP A O 1
ATOM 695 N N . GLU A 1 85 ? 3.078 -13.866 -12.485 1.00 93.06 85 GLU A N 1
ATOM 696 C CA . GLU A 1 85 ? 4.457 -14.113 -12.042 1.00 93.06 85 GLU A CA 1
ATOM 697 C C . GLU A 1 85 ? 4.603 -14.270 -10.517 1.00 93.06 85 GLU A C 1
ATOM 699 O O . GLU A 1 85 ? 5.600 -14.841 -10.054 1.00 93.06 85 GLU A O 1
ATOM 704 N N . LEU A 1 86 ? 3.637 -13.796 -9.721 1.00 94.12 86 LEU A N 1
ATOM 705 C CA . LEU A 1 86 ? 3.637 -14.011 -8.272 1.00 94.12 86 LEU A CA 1
ATOM 706 C C . LEU A 1 86 ? 3.325 -15.464 -7.896 1.00 94.12 86 LEU A C 1
ATOM 708 O O . LEU A 1 86 ? 3.764 -15.917 -6.837 1.00 94.12 86 LEU A O 1
ATOM 712 N N . GLU A 1 87 ? 2.641 -16.212 -8.763 1.00 90.31 87 GLU A N 1
ATOM 713 C CA . GLU A 1 87 ? 2.281 -17.619 -8.534 1.00 90.31 87 GLU A CA 1
ATOM 714 C C . GLU A 1 87 ? 3.468 -18.584 -8.728 1.00 90.31 87 GLU A C 1
ATOM 716 O O . GLU A 1 87 ? 3.389 -19.784 -8.453 1.00 90.31 87 GLU A O 1
ATOM 721 N N . VAL A 1 88 ? 4.618 -18.074 -9.179 1.00 89.06 88 VAL A N 1
ATOM 722 C CA . VAL A 1 88 ? 5.815 -18.878 -9.433 1.00 89.06 88 VAL A CA 1
ATOM 723 C C . VAL A 1 88 ? 6.410 -19.429 -8.127 1.00 89.06 88 VAL A C 1
ATOM 725 O O . VAL A 1 88 ? 6.650 -18.716 -7.149 1.00 89.06 88 VAL A O 1
ATOM 728 N N . VAL A 1 89 ? 6.759 -20.721 -8.144 1.00 82.62 89 VAL A N 1
ATOM 729 C CA . VAL A 1 89 ? 7.346 -21.441 -6.992 1.00 82.62 89 VAL A CA 1
ATOM 730 C C . VAL A 1 89 ? 8.694 -20.842 -6.553 1.00 82.62 89 VAL A C 1
ATOM 732 O O . VAL A 1 89 ? 9.035 -20.837 -5.369 1.00 82.62 89 VAL A O 1
ATOM 735 N N . VAL A 1 90 ? 9.475 -20.315 -7.502 1.00 89.88 90 VAL A N 1
ATOM 736 C CA . VAL A 1 90 ? 10.810 -19.748 -7.256 1.00 89.88 90 VAL A CA 1
ATOM 737 C C . VAL A 1 90 ? 10.708 -18.419 -6.499 1.00 89.88 90 VAL A C 1
ATOM 739 O O . VAL A 1 90 ? 10.315 -17.400 -7.069 1.00 89.88 90 VAL A O 1
ATOM 742 N N . ARG A 1 91 ? 11.158 -18.420 -5.235 1.00 88.62 91 ARG A N 1
ATOM 743 C CA . ARG A 1 91 ? 11.120 -17.269 -4.310 1.00 88.62 91 ARG A CA 1
ATOM 744 C C . ARG A 1 91 ? 11.694 -15.984 -4.910 1.00 88.62 91 ARG A C 1
ATOM 746 O O . ARG A 1 91 ? 11.053 -14.944 -4.855 1.00 88.62 91 ARG A O 1
ATOM 753 N N . GLU A 1 92 ? 12.871 -16.054 -5.530 1.00 90.38 92 GLU A N 1
ATOM 754 C CA . GLU A 1 92 ? 13.529 -14.872 -6.109 1.00 90.38 92 GLU A CA 1
ATOM 755 C C . GLU A 1 92 ? 12.730 -14.246 -7.258 1.00 90.38 92 GLU A C 1
ATOM 757 O O . GLU A 1 92 ? 12.640 -13.021 -7.353 1.00 90.38 92 GLU A O 1
ATOM 762 N N . LYS A 1 93 ? 12.105 -15.074 -8.107 1.00 91.44 93 LYS A N 1
ATOM 763 C CA . LYS A 1 93 ? 11.265 -14.593 -9.211 1.00 91.44 93 LYS A CA 1
ATOM 764 C C . LYS A 1 93 ? 10.007 -13.915 -8.682 1.00 91.44 93 LYS A C 1
ATOM 766 O O . LYS A 1 93 ? 9.700 -12.808 -9.118 1.00 91.44 93 LYS A O 1
ATOM 771 N N . ARG A 1 94 ? 9.358 -14.529 -7.688 1.00 94.00 94 ARG A N 1
ATOM 772 C CA . ARG A 1 94 ? 8.185 -13.967 -7.012 1.00 94.00 94 ARG A CA 1
ATOM 773 C C . ARG A 1 94 ? 8.497 -12.635 -6.329 1.00 94.00 94 ARG A C 1
ATOM 775 O O . ARG A 1 94 ? 7.784 -11.662 -6.545 1.00 94.00 94 ARG A O 1
ATOM 782 N N . LEU A 1 95 ? 9.593 -12.548 -5.568 1.00 94.38 95 LEU A N 1
ATOM 783 C CA . LEU A 1 95 ? 10.026 -11.288 -4.954 1.00 94.38 95 LEU A CA 1
ATOM 784 C C . LEU A 1 95 ? 10.327 -10.224 -6.019 1.00 94.38 95 LEU A C 1
ATOM 786 O O . LEU A 1 95 ? 9.968 -9.063 -5.851 1.00 94.38 95 LEU A O 1
ATOM 790 N N . SER A 1 96 ? 10.968 -10.601 -7.125 1.00 95.44 96 SER A N 1
ATOM 791 C CA . SER A 1 96 ? 11.247 -9.675 -8.224 1.00 95.44 96 SER A CA 1
ATOM 792 C C . SER A 1 96 ? 9.957 -9.149 -8.884 1.00 95.44 96 SER A C 1
ATOM 794 O O . SER A 1 96 ? 9.868 -7.950 -9.144 1.00 95.44 96 SER A O 1
ATOM 796 N N . ALA A 1 97 ? 8.927 -9.982 -9.064 1.00 96.56 97 ALA A N 1
ATOM 797 C CA . ALA A 1 97 ? 7.608 -9.540 -9.531 1.00 96.56 97 ALA A CA 1
ATOM 798 C C . ALA A 1 97 ? 6.899 -8.632 -8.504 1.00 96.56 97 ALA A C 1
ATOM 800 O O . ALA A 1 97 ? 6.406 -7.561 -8.857 1.00 96.56 97 ALA A O 1
ATOM 801 N N . ALA A 1 98 ? 6.944 -8.980 -7.214 1.00 97.56 98 ALA A N 1
ATOM 802 C CA . ALA A 1 98 ? 6.383 -8.151 -6.144 1.00 97.56 98 ALA A CA 1
ATOM 803 C C . ALA A 1 98 ? 7.050 -6.767 -6.065 1.00 97.56 98 ALA A C 1
ATOM 805 O O . ALA A 1 98 ? 6.381 -5.758 -5.851 1.00 97.56 98 ALA A O 1
ATOM 806 N N . ARG A 1 99 ? 8.366 -6.700 -6.299 1.00 97.69 99 ARG A N 1
ATOM 807 C CA . ARG A 1 99 ? 9.117 -5.444 -6.409 1.00 97.69 99 ARG A CA 1
ATOM 808 C C . ARG A 1 99 ? 8.690 -4.601 -7.611 1.00 97.69 99 ARG A C 1
ATOM 810 O O . ARG A 1 99 ? 8.606 -3.383 -7.487 1.00 97.69 99 ARG A O 1
ATOM 817 N N . ALA A 1 100 ? 8.393 -5.225 -8.750 1.00 97.56 100 ALA A N 1
ATOM 818 C CA . ALA A 1 100 ? 7.867 -4.516 -9.915 1.00 97.56 100 ALA A CA 1
ATOM 819 C C . ALA A 1 100 ? 6.481 -3.906 -9.630 1.00 97.56 100 ALA A C 1
ATOM 821 O O . ALA A 1 100 ? 6.233 -2.752 -9.970 1.00 97.56 100 ALA A O 1
ATOM 822 N N . ILE A 1 101 ? 5.609 -4.640 -8.932 1.00 98.31 101 ILE A N 1
ATOM 823 C CA . ILE A 1 101 ? 4.308 -4.126 -8.470 1.00 98.31 101 ILE A CA 1
ATOM 824 C C . ILE A 1 101 ? 4.491 -2.983 -7.466 1.00 98.31 101 ILE A C 1
ATOM 826 O O . ILE A 1 101 ? 3.803 -1.967 -7.553 1.00 98.31 101 ILE A O 1
ATOM 830 N N . LEU A 1 102 ? 5.456 -3.099 -6.549 1.00 98.44 102 LEU A N 1
ATOM 831 C CA . LEU A 1 102 ? 5.786 -2.018 -5.624 1.00 98.44 102 LEU A CA 1
ATOM 832 C C . LEU A 1 102 ? 6.249 -0.755 -6.359 1.00 98.44 102 LEU A C 1
ATOM 834 O O . LEU A 1 102 ? 5.820 0.335 -5.998 1.00 98.44 102 LEU A O 1
ATOM 838 N N . TYR A 1 103 ? 7.053 -0.878 -7.417 1.00 98.31 103 TYR A N 1
ATOM 839 C CA . TYR A 1 103 ? 7.443 0.269 -8.242 1.00 98.31 103 TYR A CA 1
ATOM 840 C C . TYR A 1 103 ? 6.243 0.960 -8.913 1.00 98.31 103 TYR A C 1
ATOM 842 O O . TYR A 1 103 ? 6.180 2.191 -8.950 1.00 98.31 103 TYR A O 1
ATOM 850 N N . LEU A 1 104 ? 5.258 0.187 -9.388 1.00 97.94 104 LEU A N 1
ATOM 851 C CA . LEU A 1 104 ? 4.004 0.746 -9.903 1.00 97.94 104 LEU A CA 1
ATOM 852 C C . LEU A 1 104 ? 3.254 1.514 -8.809 1.00 97.94 104 LEU A C 1
ATOM 854 O O . LEU A 1 104 ? 2.887 2.671 -9.016 1.00 97.94 104 LEU A O 1
ATOM 858 N N . ALA A 1 105 ? 3.085 0.915 -7.628 1.00 98.19 105 ALA A N 1
ATOM 859 C CA . ALA A 1 105 ? 2.438 1.569 -6.491 1.00 98.19 105 ALA A CA 1
ATOM 860 C C . ALA A 1 105 ? 3.195 2.830 -6.026 1.00 98.19 105 ALA A C 1
ATOM 862 O O . ALA A 1 105 ? 2.575 3.776 -5.553 1.00 98.19 105 ALA A O 1
ATOM 863 N N . GLN A 1 106 ? 4.519 2.885 -6.202 1.00 97.12 106 GLN A N 1
ATOM 864 C CA . GLN A 1 106 ? 5.366 4.055 -5.925 1.00 97.12 106 GLN A CA 1
ATOM 865 C C . GLN A 1 106 ? 5.228 5.182 -6.962 1.00 97.12 106 GLN A C 1
ATOM 867 O O . GLN A 1 106 ? 5.860 6.222 -6.809 1.00 97.12 106 GLN A O 1
ATOM 872 N N . GLY A 1 107 ? 4.420 4.996 -8.008 1.00 96.25 107 GLY A N 1
ATOM 873 C CA . GLY A 1 107 ? 4.108 6.041 -8.981 1.00 96.25 107 GLY A CA 1
ATOM 874 C C . GLY A 1 107 ? 5.095 6.168 -10.132 1.00 96.25 107 GLY A C 1
ATOM 875 O O . GLY A 1 107 ? 5.154 7.222 -10.750 1.00 96.25 107 GLY A O 1
ATOM 876 N N . VAL A 1 108 ? 5.859 5.110 -10.441 1.00 95.75 108 VAL A N 1
ATOM 877 C CA . VAL A 1 108 ? 6.730 5.057 -11.635 1.00 95.75 108 VAL A CA 1
ATOM 878 C C . VAL A 1 108 ? 7.649 6.284 -11.714 1.00 95.75 108 VAL A C 1
ATOM 880 O O . VAL A 1 108 ? 7.805 6.937 -12.745 1.00 95.75 108 VAL A O 1
ATOM 883 N N . PHE A 1 109 ? 8.271 6.615 -10.581 1.00 95.00 109 PHE A N 1
ATOM 884 C CA . PHE A 1 109 ? 9.064 7.835 -10.415 1.00 95.00 109 PHE A CA 1
ATOM 885 C C . PHE A 1 109 ? 10.207 7.980 -11.430 1.00 95.00 109 PHE A C 1
ATOM 887 O O . PHE A 1 109 ? 10.670 9.086 -11.677 1.00 95.00 109 PHE A O 1
ATOM 894 N N . GLY A 1 110 ? 10.669 6.883 -12.040 1.00 93.25 110 GLY A N 1
ATOM 895 C CA . GLY A 1 110 ? 11.703 6.913 -13.073 1.00 93.25 110 GLY A CA 1
ATOM 896 C C . GLY A 1 110 ? 11.260 7.517 -14.409 1.00 93.25 110 GLY A C 1
ATOM 897 O O . GLY A 1 110 ? 12.126 7.801 -15.233 1.00 93.25 110 GLY A O 1
ATOM 898 N N . GLU A 1 111 ? 9.953 7.692 -14.624 1.00 92.81 111 GLU A N 1
ATOM 899 C CA . GLU A 1 111 ? 9.362 8.261 -15.844 1.00 92.81 111 GLU A CA 1
ATOM 900 C C . GLU A 1 111 ? 8.684 9.624 -15.616 1.00 92.81 111 GLU A C 1
ATOM 902 O O . GLU A 1 111 ? 8.232 10.245 -16.578 1.00 92.81 111 GL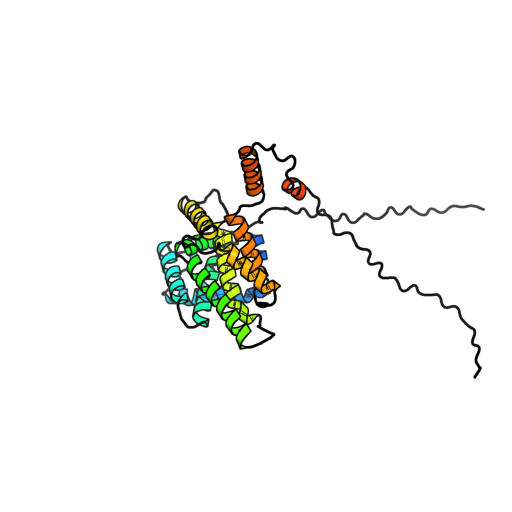U A O 1
ATOM 907 N N . CYS A 1 112 ? 8.604 10.085 -14.365 1.00 94.25 112 CYS A N 1
ATOM 908 C CA . CYS A 1 112 ? 7.944 11.333 -13.982 1.00 94.25 112 CYS A CA 1
ATOM 909 C C . CYS A 1 112 ? 8.931 12.510 -13.943 1.00 94.25 112 CYS A C 1
ATOM 911 O O . CYS A 1 112 ? 10.100 12.336 -13.603 1.00 94.25 112 CYS A O 1
ATOM 913 N N . GLU A 1 113 ? 8.447 13.718 -14.247 1.00 91.69 113 GLU A N 1
ATOM 914 C CA . GLU A 1 113 ? 9.255 14.950 -14.209 1.00 91.69 113 GLU A CA 1
ATOM 915 C C . GLU A 1 113 ? 9.078 15.725 -12.895 1.00 91.69 113 GLU A C 1
ATOM 917 O O . GLU A 1 113 ? 10.013 16.379 -12.432 1.00 91.69 113 GLU A O 1
ATOM 922 N N . THR A 1 114 ? 7.895 15.639 -12.276 1.00 94.88 114 THR A N 1
ATOM 923 C CA . THR A 1 114 ? 7.555 16.363 -11.043 1.00 94.88 114 THR A CA 1
ATOM 924 C C . THR A 1 114 ? 7.100 15.424 -9.925 1.00 94.88 114 THR A C 1
ATOM 926 O O . THR A 1 114 ? 6.590 14.334 -10.182 1.00 94.88 114 THR A O 1
ATOM 929 N N . GLU A 1 115 ? 7.240 15.854 -8.665 1.00 92.19 115 GLU A N 1
ATOM 930 C CA . GLU A 1 115 ? 6.728 15.110 -7.501 1.00 92.19 115 GLU A CA 1
ATOM 931 C C . GLU A 1 115 ? 5.207 14.910 -7.585 1.00 92.19 115 GLU A C 1
ATOM 933 O O . GLU A 1 115 ? 4.705 13.816 -7.335 1.00 92.19 115 GLU A O 1
ATOM 938 N N . SER A 1 116 ? 4.476 15.938 -8.024 1.00 93.62 116 SER A N 1
ATOM 939 C CA . SER A 1 116 ? 3.026 15.874 -8.221 1.00 93.62 116 SER A CA 1
ATOM 940 C C . SER A 1 116 ? 2.617 14.778 -9.208 1.00 93.62 116 SER A C 1
ATOM 942 O O . SER A 1 116 ? 1.613 14.099 -8.982 1.00 93.62 116 SER A O 1
ATOM 944 N N . ASP A 1 117 ? 3.400 14.559 -10.270 1.00 95.06 117 ASP A N 1
ATOM 945 C CA . ASP A 1 117 ? 3.148 13.475 -11.224 1.00 95.06 117 ASP A CA 1
ATOM 946 C C . ASP A 1 117 ? 3.347 12.103 -10.579 1.00 95.06 117 ASP A C 1
ATOM 948 O O . ASP A 1 117 ? 2.521 11.214 -10.783 1.00 95.06 117 ASP A O 1
ATOM 952 N N . VAL A 1 118 ? 4.387 11.939 -9.751 1.00 96.06 118 VAL A N 1
ATOM 953 C CA . VAL A 1 118 ? 4.632 10.687 -9.014 1.00 96.06 118 VAL A CA 1
ATOM 954 C C . VAL A 1 118 ? 3.453 10.365 -8.102 1.00 96.06 118 VAL A C 1
ATOM 956 O O . VAL A 1 118 ? 2.956 9.239 -8.113 1.00 96.06 118 VAL A O 1
ATOM 959 N N . LEU A 1 119 ? 2.955 11.350 -7.347 1.00 95.38 119 LEU A N 1
ATOM 960 C CA . LEU A 1 119 ? 1.800 11.164 -6.464 1.00 95.38 119 LEU A CA 1
ATOM 961 C C . LEU A 1 119 ? 0.531 10.819 -7.256 1.00 95.38 119 LEU A C 1
ATOM 963 O O . LEU A 1 119 ? -0.212 9.907 -6.884 1.00 95.38 119 LEU A O 1
ATOM 967 N N . ARG A 1 120 ? 0.306 11.493 -8.390 1.00 95.19 120 ARG A N 1
ATOM 968 C CA . ARG A 1 120 ? -0.827 11.219 -9.283 1.00 95.19 120 ARG A CA 1
ATOM 969 C C . ARG A 1 120 ? -0.780 9.795 -9.840 1.00 95.19 120 ARG A C 1
ATOM 971 O O . ARG A 1 120 ? -1.790 9.090 -9.799 1.00 95.19 120 ARG A O 1
ATOM 978 N N . TRP A 1 121 ? 0.376 9.365 -10.343 1.00 97.06 121 TRP A N 1
ATOM 979 C CA . TRP A 1 121 ? 0.562 8.019 -10.880 1.00 97.06 121 TRP A CA 1
ATOM 980 C C . TRP A 1 121 ? 0.524 6.951 -9.793 1.00 97.06 121 TRP A C 1
ATOM 982 O O . TRP A 1 121 ? -0.059 5.896 -10.021 1.00 97.06 121 TRP A O 1
ATOM 992 N N . SER A 1 122 ? 1.065 7.224 -8.603 1.00 97.31 122 SER A N 1
ATOM 993 C CA . SER A 1 122 ? 0.967 6.328 -7.443 1.00 97.31 122 SER A CA 1
ATOM 994 C C . SER A 1 122 ? -0.496 6.046 -7.111 1.00 97.31 122 SER A C 1
ATOM 996 O O . SER A 1 122 ? -0.897 4.882 -7.026 1.00 97.31 122 SER A O 1
ATOM 998 N N . ARG A 1 123 ? -1.322 7.097 -7.044 1.00 96.50 123 ARG A N 1
ATOM 999 C CA . ARG A 1 123 ? -2.761 6.978 -6.798 1.00 96.50 123 ARG A CA 1
ATOM 1000 C C . ARG A 1 123 ? -3.475 6.193 -7.896 1.00 96.50 123 ARG A C 1
ATOM 1002 O O . ARG A 1 123 ? -4.152 5.214 -7.588 1.00 96.50 123 ARG A O 1
ATOM 1009 N N . TYR A 1 124 ? -3.301 6.586 -9.160 1.00 97.31 124 TYR A N 1
ATOM 1010 C CA . TYR A 1 124 ? -3.907 5.893 -10.305 1.00 97.31 124 TYR A CA 1
ATOM 1011 C C . TYR A 1 124 ? -3.539 4.401 -10.324 1.00 97.31 124 TYR A C 1
ATOM 1013 O O . TYR A 1 124 ? -4.414 3.539 -10.432 1.00 97.31 124 TYR A O 1
ATOM 1021 N N . ASN A 1 125 ? -2.252 4.090 -10.152 1.00 98.12 125 ASN A N 1
ATOM 1022 C CA . ASN A 1 125 ? -1.760 2.720 -10.143 1.00 98.12 125 ASN A CA 1
ATOM 1023 C C . ASN A 1 125 ? -2.327 1.929 -8.959 1.00 98.12 125 ASN A C 1
ATOM 1025 O O . ASN A 1 125 ? -2.656 0.763 -9.132 1.00 98.12 125 ASN A O 1
ATOM 1029 N N . CYS A 1 126 ? -2.503 2.529 -7.778 1.00 98.31 126 CYS A N 1
ATOM 1030 C CA . CYS A 1 126 ? -3.109 1.837 -6.638 1.00 98.31 126 CYS A CA 1
ATOM 1031 C C . CYS A 1 126 ? -4.573 1.441 -6.894 1.00 98.31 126 CYS A C 1
ATOM 1033 O O . CYS A 1 126 ? -4.943 0.304 -6.601 1.00 98.31 126 CYS A O 1
ATOM 1035 N N . PHE A 1 127 ? -5.387 2.314 -7.500 1.00 98.12 127 PHE A N 1
ATOM 1036 C CA . PHE A 1 127 ? -6.754 1.954 -7.910 1.00 98.12 127 PHE A CA 1
ATOM 1037 C C . PHE A 1 127 ? -6.760 0.835 -8.962 1.00 98.12 127 PHE A C 1
ATOM 1039 O O . PHE A 1 127 ? -7.518 -0.127 -8.844 1.00 98.12 127 PHE A O 1
ATOM 1046 N N . LEU A 1 128 ? -5.863 0.902 -9.949 1.00 98.19 128 LEU A N 1
ATOM 1047 C CA . LEU A 1 128 ? -5.692 -0.151 -10.954 1.00 98.19 128 LEU A CA 1
ATOM 1048 C C . LEU A 1 128 ? -5.281 -1.501 -10.334 1.00 98.19 128 LEU A C 1
ATOM 1050 O O . LEU A 1 128 ? -5.831 -2.548 -10.684 1.00 98.19 128 LEU A O 1
ATOM 1054 N N . LEU A 1 129 ? -4.306 -1.489 -9.423 1.00 98.50 129 LEU A N 1
ATOM 1055 C CA . LEU A 1 129 ? -3.827 -2.674 -8.709 1.00 98.50 129 LEU A CA 1
ATOM 1056 C C . LEU A 1 129 ? -4.950 -3.286 -7.861 1.00 98.50 129 LEU A C 1
ATOM 1058 O O . LEU A 1 129 ? -5.146 -4.501 -7.874 1.00 98.50 129 LEU A O 1
ATOM 1062 N N . TYR A 1 130 ? -5.735 -2.459 -7.170 1.00 98.19 130 TYR A N 1
ATOM 1063 C CA . TYR A 1 130 ? -6.905 -2.931 -6.434 1.00 98.19 130 TYR A CA 1
ATOM 1064 C C . TYR A 1 130 ? -7.938 -3.579 -7.364 1.00 98.19 130 TYR A C 1
ATOM 1066 O O . TYR A 1 130 ? -8.340 -4.718 -7.140 1.00 98.19 130 TYR A O 1
ATOM 1074 N N . GLN A 1 131 ? -8.285 -2.916 -8.469 1.00 96.94 131 GLN A N 1
ATOM 1075 C CA . GLN A 1 131 ? -9.268 -3.411 -9.435 1.00 96.94 131 GLN A CA 1
ATOM 1076 C C . GLN A 1 131 ? -8.870 -4.739 -10.103 1.00 96.94 131 GLN A C 1
ATOM 1078 O O . GLN A 1 131 ? -9.726 -5.481 -10.582 1.00 96.94 131 GLN A O 1
ATOM 1083 N N . THR A 1 132 ? -7.575 -5.039 -10.155 1.00 97.31 132 THR A N 1
ATOM 1084 C CA . THR A 1 132 ? -7.028 -6.295 -10.694 1.00 97.31 132 THR A CA 1
ATOM 1085 C C . THR A 1 132 ? -6.863 -7.390 -9.635 1.00 97.31 132 THR A C 1
ATOM 1087 O O . THR A 1 132 ? -6.400 -8.474 -9.967 1.00 97.31 132 THR A O 1
ATOM 1090 N N . GLY A 1 133 ? -7.256 -7.145 -8.379 1.00 96.31 133 GLY A N 1
ATOM 1091 C CA . GLY A 1 133 ? -7.191 -8.133 -7.298 1.00 96.31 133 GLY A CA 1
ATOM 1092 C C . GLY A 1 133 ? -5.834 -8.221 -6.593 1.00 96.31 133 GLY A C 1
ATOM 1093 O O . GLY A 1 133 ? -5.601 -9.155 -5.827 1.00 96.31 133 GLY A O 1
ATOM 1094 N N . THR A 1 134 ? -4.941 -7.243 -6.792 1.00 97.81 134 THR A N 1
ATOM 1095 C CA . THR A 1 134 ? -3.585 -7.256 -6.208 1.00 97.81 134 THR A CA 1
ATOM 1096 C C . THR A 1 134 ? -3.614 -7.374 -4.683 1.00 97.81 134 THR A C 1
ATOM 1098 O O . THR A 1 134 ? -2.779 -8.067 -4.107 1.00 97.81 134 THR A O 1
ATOM 1101 N N . PHE A 1 135 ? -4.574 -6.729 -4.010 1.00 96.69 135 PHE A N 1
ATOM 1102 C CA . PHE A 1 135 ? -4.654 -6.764 -2.548 1.00 96.69 135 PHE A CA 1
ATOM 1103 C C . PHE A 1 135 ? -4.840 -8.190 -2.006 1.00 96.69 135 PHE A C 1
ATOM 1105 O O . PHE A 1 135 ? -4.123 -8.583 -1.088 1.00 96.69 135 PHE A O 1
ATOM 1112 N N . ALA A 1 136 ? -5.745 -8.973 -2.603 1.00 94.75 136 ALA A N 1
ATOM 1113 C CA . ALA A 1 136 ? -6.005 -10.353 -2.197 1.00 94.75 136 ALA A CA 1
ATOM 1114 C C . ALA A 1 136 ? -4.762 -11.238 -2.381 1.00 94.75 136 ALA A C 1
ATOM 1116 O O . ALA A 1 136 ? -4.344 -11.917 -1.445 1.00 94.75 136 ALA A O 1
ATOM 1117 N N . VAL A 1 137 ? -4.097 -11.138 -3.539 1.00 96.56 137 VAL A N 1
ATOM 1118 C CA . VAL A 1 137 ? -2.856 -11.884 -3.811 1.00 96.56 137 VAL A CA 1
ATOM 1119 C C . VAL A 1 137 ? -1.769 -11.537 -2.788 1.00 96.56 137 VAL A C 1
ATOM 1121 O O . VAL A 1 137 ? -1.125 -12.419 -2.224 1.00 96.56 137 VAL A O 1
ATOM 1124 N N . PHE A 1 138 ? -1.572 -10.251 -2.483 1.00 97.06 138 PHE A N 1
ATOM 1125 C CA . PHE A 1 138 ? -0.576 -9.834 -1.491 1.00 97.06 138 PHE A CA 1
ATOM 1126 C C . PHE A 1 138 ? -0.938 -10.243 -0.059 1.00 97.06 138 PHE A C 1
ATOM 1128 O O . PHE A 1 138 ? -0.034 -10.532 0.725 1.00 97.06 138 PHE A O 1
ATOM 1135 N N . LEU A 1 139 ? -2.226 -10.303 0.285 1.00 95.00 139 LEU A N 1
ATOM 1136 C CA . LEU A 1 139 ? -2.689 -10.811 1.575 1.00 95.00 139 LEU A CA 1
ATOM 1137 C C . LEU A 1 139 ? -2.342 -12.298 1.742 1.00 95.00 139 LEU A C 1
ATOM 1139 O O . LEU A 1 139 ? -1.828 -12.699 2.789 1.00 95.00 139 LEU A O 1
ATOM 1143 N N . GLU A 1 140 ? -2.553 -13.108 0.705 1.00 93.31 140 GLU A N 1
ATOM 1144 C CA . GLU A 1 140 ? -2.158 -14.519 0.701 1.00 93.31 140 GLU A CA 1
ATOM 1145 C C . GLU A 1 140 ? -0.639 -14.678 0.839 1.00 93.31 140 GLU A C 1
ATOM 1147 O O . GLU A 1 140 ? -0.170 -15.421 1.706 1.00 93.31 140 GLU A O 1
ATOM 1152 N N . LEU A 1 141 ? 0.145 -13.925 0.058 1.00 93.38 141 LEU A N 1
ATOM 1153 C CA . LEU A 1 141 ? 1.610 -13.944 0.136 1.00 93.38 141 LEU A CA 1
ATOM 1154 C C . LEU A 1 141 ? 2.133 -13.518 1.513 1.00 93.38 141 LEU A C 1
ATOM 1156 O O . LEU A 1 141 ? 3.072 -14.126 2.035 1.00 93.38 141 LEU A O 1
ATOM 1160 N N . LEU A 1 142 ? 1.517 -12.504 2.126 1.00 93.25 142 LEU A N 1
ATOM 1161 C CA . LEU A 1 142 ? 1.854 -12.063 3.475 1.00 93.25 142 LEU A CA 1
ATOM 1162 C C . LEU A 1 142 ? 1.584 -13.173 4.498 1.00 93.25 142 LEU A C 1
ATOM 1164 O O . LEU A 1 142 ? 2.452 -13.470 5.320 1.00 93.25 142 LEU A O 1
ATOM 1168 N N . ASN A 1 143 ? 0.417 -13.817 4.431 1.00 91.38 143 ASN A N 1
ATOM 1169 C CA . ASN A 1 143 ? 0.073 -14.934 5.310 1.00 91.38 143 ASN A CA 1
ATOM 1170 C C . ASN A 1 143 ? 1.047 -16.110 5.151 1.00 91.38 143 ASN A C 1
ATOM 1172 O O . ASN A 1 143 ? 1.518 -16.660 6.154 1.00 91.38 143 ASN A O 1
ATOM 1176 N N . MET A 1 144 ? 1.408 -16.453 3.910 1.00 89.12 144 MET A N 1
ATOM 1177 C CA . MET A 1 144 ? 2.407 -17.487 3.632 1.00 89.12 144 MET A CA 1
ATOM 1178 C C . MET A 1 144 ? 3.772 -17.140 4.237 1.00 89.12 144 MET A C 1
ATOM 1180 O O . MET A 1 144 ? 4.384 -17.989 4.887 1.00 89.12 144 MET A O 1
ATOM 1184 N N . GLU A 1 145 ? 4.244 -15.900 4.089 1.00 88.06 145 GLU A N 1
ATOM 1185 C CA . GLU A 1 145 ? 5.563 -15.508 4.600 1.00 88.06 145 GLU A CA 1
ATOM 1186 C C . GLU A 1 145 ? 5.594 -15.398 6.134 1.00 88.06 145 GLU A C 1
ATOM 1188 O O . GLU A 1 145 ? 6.592 -15.765 6.767 1.00 88.06 145 GLU A O 1
ATOM 1193 N N . ILE A 1 146 ? 4.484 -14.988 6.763 1.00 87.50 146 ILE A N 1
ATOM 1194 C CA . ILE A 1 146 ? 4.317 -15.035 8.223 1.00 87.50 146 ILE A CA 1
ATOM 1195 C C . ILE A 1 146 ? 4.401 -16.486 8.720 1.00 87.50 146 ILE A C 1
ATOM 1197 O O . ILE A 1 146 ? 5.111 -16.756 9.693 1.00 87.50 146 ILE A O 1
ATOM 1201 N N . ALA A 1 147 ? 3.720 -17.430 8.066 1.00 84.50 147 ALA A N 1
ATOM 1202 C CA . ALA A 1 147 ? 3.756 -18.844 8.440 1.00 84.50 147 ALA A CA 1
ATOM 1203 C C . ALA A 1 147 ? 5.151 -19.471 8.229 1.00 84.50 147 ALA A C 1
ATOM 1205 O O . ALA A 1 147 ? 5.668 -20.159 9.115 1.00 84.50 147 ALA A O 1
ATOM 1206 N N . ASN A 1 148 ? 5.801 -19.177 7.100 1.00 80.88 148 ASN A N 1
ATOM 1207 C CA . ASN A 1 148 ? 7.144 -19.658 6.772 1.00 80.88 148 ASN A CA 1
ATOM 1208 C C . ASN A 1 148 ? 8.200 -19.159 7.776 1.00 80.88 148 ASN A C 1
ATOM 1210 O O . ASN A 1 148 ? 8.984 -19.941 8.321 1.00 80.88 148 ASN A O 1
ATOM 1214 N N . SER A 1 149 ? 8.153 -17.868 8.115 1.00 73.81 149 SER A N 1
ATOM 1215 C CA . SER A 1 149 ? 8.992 -17.262 9.156 1.00 73.81 149 SER A CA 1
ATOM 1216 C C . SER A 1 149 ? 8.892 -17.996 10.498 1.00 73.81 149 SER A C 1
ATOM 1218 O O . SER A 1 149 ? 9.896 -18.235 11.176 1.00 73.81 149 SER A O 1
ATOM 1220 N N . GLN A 1 150 ? 7.679 -18.394 10.891 1.00 72.00 150 GLN A N 1
ATOM 1221 C CA . GLN A 1 150 ? 7.448 -19.128 12.135 1.00 72.00 150 GLN A CA 1
ATOM 1222 C C . GLN A 1 150 ? 7.998 -20.553 12.089 1.00 72.00 150 GLN A C 1
ATOM 1224 O O . GLN A 1 150 ? 8.577 -21.012 13.078 1.00 72.00 150 GLN A O 1
ATOM 1229 N N . ALA A 1 151 ? 7.829 -21.250 10.963 1.00 67.50 151 ALA A N 1
ATOM 1230 C CA . ALA A 1 151 ? 8.373 -22.589 10.771 1.00 67.50 151 ALA A CA 1
ATOM 1231 C C . ALA A 1 151 ? 9.909 -22.582 10.872 1.00 67.50 151 ALA A C 1
ATOM 1233 O O . ALA A 1 151 ? 10.480 -23.383 11.616 1.00 67.50 151 ALA A O 1
ATOM 1234 N N . CYS A 1 152 ? 10.569 -21.617 10.224 1.00 61.88 152 CYS A N 1
ATOM 1235 C CA . CYS A 1 152 ? 12.019 -21.426 10.302 1.00 61.88 152 CYS A CA 1
ATOM 1236 C C . CYS A 1 152 ? 12.502 -21.115 11.728 1.00 61.88 152 CYS A C 1
ATOM 1238 O O . CYS A 1 152 ? 13.469 -21.724 12.189 1.00 61.88 152 CYS A O 1
ATOM 1240 N N . SER A 1 153 ? 11.815 -20.221 12.451 1.00 63.69 153 SER A N 1
ATOM 1241 C CA . SER A 1 153 ? 12.152 -19.878 13.844 1.00 63.69 153 SER A CA 1
ATOM 1242 C C . SER A 1 153 ? 12.078 -21.100 14.774 1.00 63.69 153 SER A C 1
ATOM 1244 O O . SER A 1 153 ? 13.020 -21.385 15.520 1.00 63.69 153 SER A O 1
ATOM 1246 N N . LYS A 1 154 ? 11.004 -21.898 14.665 1.00 64.12 154 LYS A N 1
ATOM 1247 C CA . LYS A 1 154 ? 10.807 -23.119 15.468 1.00 64.12 154 LYS A CA 1
ATOM 1248 C C . LYS A 1 154 ? 11.815 -24.222 15.135 1.00 64.12 154 LYS A C 1
ATOM 1250 O O . LYS A 1 154 ? 12.283 -24.902 16.046 1.00 64.12 154 LYS A O 1
ATOM 1255 N N . ALA A 1 155 ? 12.148 -24.402 13.856 1.00 60.50 155 ALA A N 1
ATOM 1256 C CA . ALA A 1 155 ? 13.037 -25.471 13.408 1.00 60.50 155 ALA A CA 1
ATOM 1257 C C . ALA A 1 155 ? 14.512 -25.199 13.736 1.00 60.50 155 ALA A C 1
ATOM 1259 O O . ALA A 1 155 ? 15.246 -26.114 14.103 1.00 60.50 155 ALA A O 1
ATOM 1260 N N . LEU A 1 156 ? 14.959 -23.947 13.600 1.00 59.44 156 LEU A N 1
ATOM 1261 C CA . LEU A 1 156 ? 16.389 -23.637 13.596 1.00 59.44 156 LEU A CA 1
ATOM 1262 C C . LEU A 1 156 ? 16.933 -23.158 14.949 1.00 59.44 156 LEU A C 1
ATOM 1264 O O . LEU A 1 156 ? 18.152 -23.052 15.069 1.00 59.44 156 LEU A O 1
ATOM 1268 N N . ARG A 1 157 ? 16.082 -22.848 15.948 1.00 60.47 157 ARG A N 1
ATOM 1269 C CA . ARG A 1 157 ? 16.481 -22.212 17.232 1.00 60.47 157 ARG A CA 1
ATOM 1270 C C . ARG A 1 157 ? 17.503 -21.077 17.038 1.00 60.47 157 ARG A C 1
ATOM 1272 O O . ARG A 1 157 ? 18.358 -20.854 17.892 1.00 60.47 157 ARG A O 1
ATOM 1279 N N . LYS A 1 158 ? 17.469 -20.402 15.884 1.00 51.38 158 LYS A N 1
ATOM 1280 C CA . LYS A 1 158 ? 18.445 -19.378 15.512 1.00 51.38 158 LYS A CA 1
ATOM 1281 C C . LYS A 1 158 ? 18.058 -18.089 16.235 1.00 51.38 158 LYS A C 1
ATOM 1283 O O . LYS A 1 158 ? 16.999 -17.550 15.928 1.00 51.38 158 LYS A O 1
ATOM 1288 N N . PRO A 1 159 ? 18.892 -17.568 17.154 1.00 50.72 159 PRO A N 1
ATOM 1289 C CA . PRO A 1 159 ? 18.580 -16.332 17.875 1.00 50.72 159 PRO A CA 1
ATOM 1290 C C . PRO A 1 159 ? 18.678 -15.081 16.989 1.00 50.72 159 PRO A C 1
ATOM 1292 O O . PRO A 1 159 ? 18.204 -14.021 17.375 1.00 50.72 159 PRO A O 1
ATOM 1295 N N . ALA A 1 160 ? 19.304 -15.194 15.814 1.00 51.19 160 ALA A N 1
ATOM 1296 C CA . ALA A 1 160 ? 19.553 -14.091 14.897 1.00 51.19 160 ALA A CA 1
ATOM 1297 C C . ALA A 1 160 ? 18.986 -14.424 13.509 1.00 51.19 160 ALA A C 1
ATOM 1299 O O . ALA A 1 160 ? 19.673 -15.003 12.667 1.00 51.19 160 ALA A O 1
ATOM 1300 N N . LEU A 1 161 ? 17.712 -14.092 13.295 1.00 53.78 161 LEU A N 1
ATOM 1301 C CA . LEU A 1 161 ? 17.162 -13.897 11.951 1.00 53.78 161 LEU A CA 1
ATOM 1302 C C . LEU A 1 161 ? 17.634 -12.520 11.463 1.00 53.78 161 LEU A C 1
ATOM 1304 O O . LEU A 1 161 ? 17.603 -11.546 12.216 1.00 53.78 161 LEU A O 1
ATOM 1308 N N . SER A 1 162 ? 18.161 -12.461 10.246 1.00 53.06 162 SER A N 1
ATOM 1309 C CA . SER A 1 162 ? 18.826 -11.282 9.693 1.00 53.06 162 SER A CA 1
ATOM 1310 C C . SER A 1 162 ? 17.828 -10.299 9.075 1.00 53.06 162 SER A C 1
ATOM 1312 O O . SER A 1 162 ? 16.717 -10.663 8.700 1.00 53.06 162 SER A O 1
ATOM 1314 N N . LEU A 1 163 ? 18.245 -9.042 8.888 1.00 51.34 163 LEU A N 1
ATOM 1315 C CA . LEU A 1 163 ? 17.460 -8.023 8.178 1.00 51.34 163 LEU A CA 1
ATOM 1316 C C . LEU A 1 163 ? 17.110 -8.441 6.730 1.00 51.34 163 LEU A C 1
ATOM 1318 O O . LEU A 1 163 ? 16.123 -7.967 6.176 1.00 51.34 163 LEU A O 1
ATOM 1322 N N . ALA A 1 164 ? 17.900 -9.337 6.124 1.00 51.12 164 ALA A N 1
ATOM 1323 C CA . ALA A 1 164 ? 17.636 -9.877 4.792 1.00 51.12 164 ALA A CA 1
ATOM 1324 C C . ALA A 1 164 ? 16.390 -10.780 4.774 1.00 51.12 164 ALA A C 1
ATOM 1326 O O . ALA A 1 164 ? 15.645 -10.758 3.792 1.00 51.12 164 ALA A O 1
ATOM 1327 N N . ASP A 1 165 ? 16.112 -11.470 5.888 1.00 60.94 165 ASP A N 1
ATOM 1328 C CA . ASP A 1 165 ? 14.963 -12.369 6.061 1.00 60.94 165 ASP A CA 1
ATOM 1329 C C . ASP A 1 165 ? 13.619 -11.612 6.133 1.00 60.94 165 ASP A C 1
ATOM 1331 O O . ASP A 1 165 ? 12.561 -12.226 6.067 1.00 60.94 165 ASP A O 1
ATOM 1335 N N . SER A 1 166 ? 13.632 -10.273 6.224 1.00 78.00 166 SER A N 1
ATOM 1336 C CA . SER A 1 166 ? 12.420 -9.436 6.246 1.00 78.00 166 SER A CA 1
ATOM 1337 C C . SER A 1 166 ? 12.125 -8.722 4.925 1.00 78.00 166 SER A C 1
ATOM 1339 O O . SER A 1 166 ? 11.167 -7.957 4.845 1.00 78.00 166 SER A O 1
ATOM 1341 N N . THR A 1 167 ? 12.925 -8.937 3.877 1.00 88.56 167 THR A N 1
ATOM 1342 C CA . THR A 1 167 ? 12.809 -8.161 2.629 1.00 88.56 167 THR A CA 1
ATOM 1343 C C . THR A 1 167 ? 11.464 -8.367 1.930 1.00 88.56 167 THR A C 1
ATOM 1345 O O . THR A 1 167 ? 10.843 -7.389 1.526 1.00 88.56 167 THR A O 1
ATOM 1348 N N . GLU A 1 168 ? 10.973 -9.606 1.837 1.00 91.12 168 GLU A N 1
ATOM 1349 C CA . GLU A 1 168 ? 9.637 -9.888 1.286 1.00 91.12 168 GLU A CA 1
ATOM 1350 C C . GLU A 1 168 ? 8.535 -9.244 2.126 1.00 91.12 168 GLU A C 1
ATOM 1352 O O . GLU A 1 168 ? 7.685 -8.553 1.575 1.00 91.12 168 GLU A O 1
ATOM 1357 N N . LEU A 1 169 ? 8.605 -9.365 3.459 1.00 92.81 169 LEU A N 1
ATOM 1358 C CA . LEU A 1 169 ? 7.657 -8.698 4.355 1.00 92.81 169 LEU A CA 1
ATOM 1359 C C . LEU A 1 169 ? 7.662 -7.181 4.147 1.00 92.81 169 LEU A C 1
ATOM 1361 O O . LEU A 1 169 ? 6.596 -6.579 4.077 1.00 92.81 169 LEU A O 1
ATOM 1365 N N . ARG A 1 170 ? 8.840 -6.555 4.013 1.00 94.06 170 ARG A N 1
ATOM 1366 C CA . ARG A 1 170 ? 8.953 -5.116 3.730 1.00 94.06 170 ARG A CA 1
ATOM 1367 C C . ARG A 1 170 ? 8.276 -4.755 2.412 1.00 94.06 170 ARG A C 1
ATOM 1369 O O . ARG A 1 170 ? 7.505 -3.803 2.398 1.00 94.06 170 ARG A O 1
ATOM 1376 N N . VAL A 1 171 ? 8.515 -5.519 1.344 1.00 96.62 171 VAL A N 1
ATOM 1377 C CA . VAL A 1 171 ? 7.892 -5.285 0.031 1.00 96.62 171 VAL A CA 1
ATOM 1378 C C . VAL A 1 171 ? 6.374 -5.452 0.107 1.00 96.62 171 VAL A C 1
ATOM 1380 O O . VAL A 1 171 ? 5.652 -4.558 -0.327 1.00 96.62 171 VAL A O 1
ATOM 1383 N N . PHE A 1 172 ? 5.880 -6.542 0.699 1.00 96.56 172 PHE A N 1
ATOM 1384 C CA . PHE A 1 172 ? 4.444 -6.810 0.792 1.00 96.56 172 PHE A CA 1
ATOM 1385 C C . PHE A 1 172 ? 3.723 -5.751 1.623 1.00 96.56 172 PHE A C 1
ATOM 1387 O O . PHE A 1 172 ? 2.741 -5.171 1.165 1.00 96.56 172 PHE A O 1
ATOM 1394 N N . LEU A 1 173 ? 4.254 -5.428 2.805 1.00 97.25 173 LEU A N 1
ATOM 1395 C CA . LEU A 1 173 ? 3.687 -4.399 3.675 1.00 97.25 173 LEU A CA 1
ATOM 1396 C C . LEU A 1 173 ? 3.735 -3.013 3.024 1.00 97.25 173 LEU A C 1
ATOM 1398 O O . LEU A 1 173 ? 2.793 -2.248 3.190 1.00 97.25 173 LEU A O 1
ATOM 1402 N N . SER A 1 174 ? 4.784 -2.692 2.257 1.00 97.88 174 SER A N 1
ATOM 1403 C CA . SER A 1 174 ? 4.850 -1.443 1.492 1.00 97.88 174 SER A CA 1
ATOM 1404 C C . SER A 1 174 ? 3.783 -1.372 0.398 1.00 97.88 174 SER A C 1
ATOM 1406 O O . SER A 1 174 ? 3.139 -0.335 0.273 1.00 97.88 174 SER A O 1
ATOM 1408 N N . VAL A 1 175 ? 3.550 -2.449 -0.364 1.00 98.44 175 VAL A N 1
ATOM 1409 C CA . VAL A 1 175 ? 2.474 -2.481 -1.376 1.00 98.44 175 VAL A CA 1
ATOM 1410 C C . VAL A 1 175 ? 1.114 -2.300 -0.712 1.00 98.44 175 VAL A C 1
ATOM 1412 O O . VAL A 1 175 ? 0.337 -1.442 -1.126 1.00 98.44 175 VAL A O 1
ATOM 1415 N N . MET A 1 176 ? 0.842 -3.056 0.354 1.00 98.44 176 MET A N 1
ATOM 1416 C CA . MET A 1 176 ? -0.426 -2.962 1.080 1.00 98.44 176 MET A CA 1
ATOM 1417 C C . MET A 1 176 ? -0.625 -1.577 1.705 1.00 98.44 176 MET A C 1
ATOM 1419 O O . MET A 1 176 ? -1.729 -1.044 1.643 1.00 98.44 176 MET A O 1
ATOM 1423 N N . TYR A 1 177 ? 0.433 -0.961 2.245 1.00 98.44 177 TYR A N 1
ATOM 1424 C CA . TYR A 1 177 ? 0.372 0.404 2.771 1.00 98.44 177 TYR A CA 1
ATOM 1425 C C . TYR A 1 177 ? 0.018 1.398 1.674 1.00 98.44 177 TYR A C 1
ATOM 1427 O O . TYR A 1 177 ? -0.900 2.186 1.861 1.00 98.44 177 TYR A O 1
ATOM 1435 N N . LEU A 1 178 ? 0.693 1.346 0.522 1.00 98.38 178 LEU A N 1
ATOM 1436 C CA . LEU A 1 178 ? 0.429 2.276 -0.576 1.00 98.38 178 LEU A CA 1
ATOM 1437 C C . LEU A 1 178 ? -0.984 2.116 -1.140 1.00 98.38 178 LEU A C 1
ATOM 1439 O O . LEU A 1 178 ? -1.612 3.127 -1.442 1.00 98.38 178 LEU A O 1
ATOM 1443 N N . LEU A 1 179 ? -1.497 0.883 -1.234 1.00 98.31 179 LEU A N 1
ATOM 1444 C CA . LEU A 1 179 ? -2.884 0.621 -1.625 1.00 98.31 179 LEU A CA 1
ATOM 1445 C C . LEU A 1 179 ? -3.866 1.269 -0.644 1.00 98.31 179 LEU A C 1
ATOM 1447 O O . LEU A 1 179 ? -4.736 2.031 -1.060 1.00 98.31 179 LEU A O 1
ATOM 1451 N N . VAL A 1 180 ? -3.711 0.997 0.655 1.00 97.88 180 VAL A N 1
ATOM 1452 C CA . VAL A 1 180 ? -4.594 1.541 1.699 1.00 97.88 180 VAL A CA 1
ATOM 1453 C C . VAL A 1 180 ? -4.491 3.064 1.768 1.00 97.88 180 VAL A C 1
ATOM 1455 O O . VAL A 1 180 ? -5.515 3.736 1.824 1.00 97.88 180 VAL A O 1
ATOM 1458 N N . GLU A 1 181 ? -3.281 3.624 1.738 1.00 96.75 181 GLU A N 1
ATOM 1459 C CA . GLU A 1 181 ? -3.051 5.067 1.817 1.00 96.75 181 GLU A CA 1
ATOM 1460 C C . GLU A 1 181 ? -3.661 5.799 0.623 1.00 96.75 181 GLU A C 1
ATOM 1462 O O . GLU A 1 181 ? -4.497 6.679 0.810 1.00 96.75 181 GLU A O 1
ATOM 1467 N N . ASN A 1 182 ? -3.322 5.398 -0.605 1.00 96.75 182 ASN A N 1
ATOM 1468 C CA . ASN A 1 182 ? -3.811 6.085 -1.799 1.00 96.75 182 ASN A CA 1
ATOM 1469 C C . ASN A 1 182 ? -5.324 5.953 -1.980 1.00 96.75 182 ASN A C 1
ATOM 1471 O O . ASN A 1 182 ? -5.974 6.925 -2.373 1.00 96.75 182 ASN A O 1
ATOM 1475 N N . ILE A 1 183 ? -5.891 4.771 -1.709 1.00 97.19 183 ILE A N 1
ATOM 1476 C CA . ILE A 1 183 ? -7.325 4.542 -1.902 1.00 97.19 183 ILE A CA 1
ATOM 1477 C C . ILE A 1 183 ? -8.136 5.203 -0.788 1.00 97.19 183 ILE A C 1
ATOM 1479 O O . ILE A 1 183 ? -9.219 5.694 -1.087 1.00 97.19 183 ILE A O 1
ATOM 1483 N N . ARG A 1 184 ? -7.638 5.289 0.457 1.00 95.25 184 ARG A N 1
ATOM 1484 C CA . ARG A 1 184 ? -8.340 5.977 1.560 1.00 95.25 184 ARG A CA 1
ATOM 1485 C C . ARG A 1 184 ? -8.570 7.461 1.264 1.00 95.25 184 ARG A C 1
ATOM 1487 O O . ARG A 1 184 ? -9.642 7.979 1.563 1.00 95.25 184 ARG A O 1
ATOM 1494 N N . GLN A 1 185 ? -7.569 8.142 0.706 1.00 92.00 185 GLN A N 1
ATOM 1495 C CA . GLN A 1 185 ? -7.572 9.597 0.520 1.00 92.00 185 GLN A CA 1
ATOM 1496 C C . GLN A 1 185 ? -8.701 10.062 -0.407 1.00 92.00 185 GLN A C 1
ATOM 1498 O O . GLN A 1 185 ? -8.755 9.659 -1.568 1.00 92.00 185 GLN A O 1
ATOM 1503 N N . GLN A 1 186 ? -9.561 10.969 0.060 1.00 90.50 186 GLN A N 1
ATOM 1504 C CA . GLN A 1 186 ? -10.666 11.520 -0.725 1.00 90.50 186 GLN A CA 1
ATOM 1505 C C . GLN A 1 186 ? -10.285 12.810 -1.437 1.00 90.50 186 GLN A C 1
ATOM 1507 O O . GLN A 1 186 ? -9.908 13.781 -0.793 1.00 90.50 186 GLN A O 1
ATOM 1512 N N . LEU A 1 187 ? -10.447 12.832 -2.763 1.00 89.69 187 LEU A N 1
ATOM 1513 C CA . LEU A 1 187 ? -10.291 14.039 -3.566 1.00 89.69 187 LEU A CA 1
ATOM 1514 C C . LEU A 1 187 ? -11.645 14.442 -4.173 1.00 89.69 187 LEU A C 1
ATOM 1516 O O . LEU A 1 187 ? -12.426 13.575 -4.577 1.00 89.69 187 LEU A O 1
ATOM 1520 N N . PRO A 1 188 ? -11.946 15.749 -4.272 1.00 88.38 188 PRO A N 1
ATOM 1521 C CA . PRO A 1 188 ? -13.175 16.230 -4.908 1.00 88.38 188 PRO A CA 1
ATOM 1522 C C . PRO A 1 188 ? -13.328 15.766 -6.363 1.00 88.38 188 PRO A C 1
ATOM 1524 O O . PRO A 1 188 ? -14.444 15.530 -6.824 1.00 88.38 188 PRO A O 1
ATOM 1527 N N . GLU A 1 189 ? -12.198 15.604 -7.050 1.00 90.62 189 GLU A N 1
ATOM 1528 C CA . GLU A 1 189 ? -12.076 15.225 -8.460 1.00 90.62 189 GLU A CA 1
ATOM 1529 C C . GLU A 1 189 ? -12.285 13.723 -8.713 1.00 90.62 189 GLU A C 1
ATOM 1531 O O . GLU A 1 189 ? -12.276 13.297 -9.862 1.00 90.62 189 GLU A O 1
ATOM 1536 N N . ASP A 1 190 ? -12.474 12.909 -7.666 1.00 92.38 190 ASP A N 1
ATOM 1537 C CA . ASP A 1 190 ? -12.622 11.462 -7.822 1.00 92.38 190 ASP A CA 1
ATOM 1538 C C . ASP A 1 190 ? -13.890 11.093 -8.609 1.00 92.38 190 ASP A C 1
ATOM 1540 O O . ASP A 1 190 ? -15.016 11.482 -8.251 1.00 92.38 190 ASP A O 1
ATOM 1544 N N . ASP A 1 191 ? -13.708 10.248 -9.621 1.00 92.88 191 ASP A N 1
ATOM 1545 C CA . ASP A 1 191 ? -14.793 9.666 -10.400 1.00 92.88 191 ASP A CA 1
ATOM 1546 C C . ASP A 1 191 ? -15.694 8.759 -9.550 1.00 92.88 191 ASP A C 1
ATOM 1548 O O . ASP A 1 191 ? -15.330 8.261 -8.478 1.00 92.88 191 ASP A O 1
ATOM 1552 N N . THR A 1 192 ? -16.906 8.514 -10.050 1.00 95.25 192 THR A N 1
ATOM 1553 C CA . THR A 1 192 ? -17.875 7.625 -9.389 1.00 95.25 192 THR A CA 1
ATOM 1554 C C . THR A 1 192 ? -17.332 6.206 -9.214 1.00 95.25 192 THR A C 1
ATOM 1556 O O . THR A 1 192 ? -17.528 5.623 -8.152 1.00 95.25 192 THR A O 1
ATOM 1559 N N . GLU A 1 193 ? -16.578 5.687 -10.190 1.00 94.94 193 GLU A N 1
ATOM 1560 C CA . GLU A 1 193 ? -15.933 4.372 -10.098 1.00 94.94 193 GLU A CA 1
ATOM 1561 C C . GLU A 1 193 ? -14.946 4.303 -8.925 1.00 94.94 193 GLU A C 1
ATOM 1563 O O . GLU A 1 193 ? -15.008 3.366 -8.132 1.00 94.94 193 GLU A O 1
ATOM 1568 N N . TRP A 1 194 ? -14.079 5.307 -8.759 1.00 96.44 194 TRP A N 1
ATOM 1569 C CA . TRP A 1 194 ? -13.104 5.346 -7.662 1.00 96.44 194 TRP A CA 1
ATOM 1570 C C . TRP A 1 194 ? -13.776 5.478 -6.297 1.00 96.44 194 TRP A C 1
ATOM 1572 O O . TRP A 1 194 ? -13.357 4.830 -5.338 1.00 96.44 194 TRP A O 1
ATOM 1582 N N . LYS A 1 195 ? -14.861 6.256 -6.210 1.00 96.62 195 LYS A N 1
ATOM 1583 C CA . LYS A 1 195 ? -15.689 6.344 -4.999 1.00 96.62 195 LYS A CA 1
ATOM 1584 C C . LYS A 1 195 ? -16.296 4.984 -4.641 1.00 96.62 195 LYS A C 1
ATOM 1586 O O . LYS A 1 195 ? -16.187 4.554 -3.496 1.00 96.62 195 LYS A O 1
ATOM 1591 N N . THR A 1 196 ? -16.869 4.269 -5.612 1.00 97.00 196 THR A N 1
ATOM 1592 C CA . THR A 1 196 ? -17.420 2.921 -5.391 1.00 97.00 196 THR A CA 1
ATOM 1593 C C . THR A 1 196 ? -16.337 1.912 -5.012 1.00 97.00 196 THR A C 1
ATOM 1595 O O . THR A 1 196 ? -16.528 1.140 -4.071 1.00 97.00 196 THR A O 1
ATOM 1598 N N . GLN A 1 197 ? -15.191 1.926 -5.698 1.00 96.75 197 GLN A N 1
ATOM 1599 C CA . GLN A 1 197 ? -14.060 1.048 -5.389 1.00 96.75 197 GLN A CA 1
ATOM 1600 C C . GLN A 1 197 ? -13.535 1.290 -3.975 1.00 96.75 197 GLN A C 1
ATOM 1602 O O . GLN A 1 197 ? -13.277 0.327 -3.261 1.00 96.75 197 GLN A O 1
ATOM 1607 N N . ARG A 1 198 ? -13.445 2.550 -3.537 1.00 97.44 198 ARG A N 1
ATOM 1608 C CA . ARG A 1 198 ? -13.039 2.889 -2.172 1.00 97.44 198 ARG A CA 1
ATOM 1609 C C . ARG A 1 198 ? -13.991 2.328 -1.125 1.00 97.44 198 ARG A C 1
ATOM 1611 O O . ARG A 1 198 ? -13.521 1.701 -0.185 1.00 97.44 198 ARG A O 1
ATOM 1618 N N . GLU A 1 199 ? -15.296 2.550 -1.262 1.00 95.94 199 GLU A N 1
ATOM 1619 C CA . GLU A 1 199 ? -16.273 2.047 -0.282 1.00 95.94 199 GLU A CA 1
ATOM 1620 C C . GLU A 1 199 ? -16.311 0.516 -0.252 1.00 95.94 199 GLU A C 1
ATOM 1622 O O . GLU A 1 199 ? -16.437 -0.091 0.814 1.00 95.94 199 GLU A O 1
ATOM 1627 N N . THR A 1 200 ? -16.125 -0.114 -1.414 1.00 95.88 200 THR A N 1
ATOM 1628 C CA . THR A 1 200 ? -15.967 -1.569 -1.510 1.00 95.88 200 THR A CA 1
ATOM 1629 C C . THR A 1 200 ? -14.718 -2.015 -0.751 1.00 95.88 200 THR A C 1
ATOM 1631 O O . THR A 1 200 ? -14.827 -2.837 0.153 1.00 95.88 200 THR A O 1
ATOM 1634 N N . PHE A 1 201 ? -13.561 -1.398 -1.013 1.00 96.81 201 PHE A N 1
ATOM 1635 C CA . PHE A 1 201 ? -12.306 -1.759 -0.352 1.00 96.81 201 PHE A CA 1
ATOM 1636 C C . PHE A 1 201 ? -12.368 -1.529 1.162 1.00 96.81 201 PHE A C 1
ATOM 1638 O O . PHE A 1 201 ? -11.939 -2.368 1.951 1.00 96.81 201 PHE A O 1
A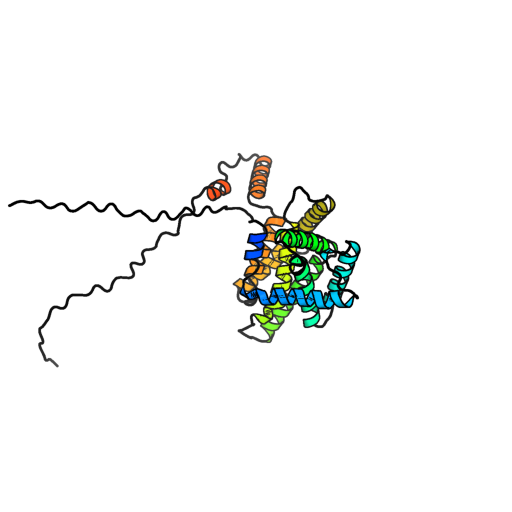TOM 1645 N N . ARG A 1 202 ? -12.966 -0.413 1.593 1.00 96.00 202 ARG A N 1
ATOM 1646 C CA . ARG A 1 202 ? -13.221 -0.112 3.005 1.00 96.00 202 ARG A CA 1
ATOM 1647 C C . ARG A 1 202 ? -14.041 -1.218 3.670 1.00 96.00 202 ARG A C 1
ATOM 1649 O O . ARG A 1 202 ? -13.703 -1.651 4.771 1.00 96.00 202 ARG A O 1
ATOM 1656 N N . SER A 1 203 ? -15.104 -1.661 3.000 1.00 93.56 203 SER A N 1
ATOM 1657 C CA . SER A 1 203 ? -15.985 -2.724 3.488 1.00 93.56 203 SER A CA 1
ATOM 1658 C C . SER A 1 203 ? -15.257 -4.065 3.556 1.00 93.56 203 SER A C 1
ATOM 1660 O O . SER A 1 203 ? -15.365 -4.744 4.569 1.00 93.56 203 SER A O 1
ATOM 1662 N N . GLU A 1 204 ? -14.458 -4.409 2.542 1.00 93.31 204 GLU A N 1
ATOM 1663 C CA . GLU A 1 204 ? -13.642 -5.631 2.514 1.00 93.31 204 GLU A CA 1
ATOM 1664 C C . GLU A 1 204 ? -12.622 -5.681 3.661 1.00 93.31 204 GLU A C 1
ATOM 1666 O O . GLU A 1 204 ? -12.457 -6.718 4.302 1.00 93.31 204 GLU A O 1
ATOM 1671 N N . LEU A 1 205 ? -11.965 -4.556 3.966 1.00 93.88 205 LEU A N 1
ATOM 1672 C CA . LEU A 1 205 ? -11.001 -4.465 5.068 1.00 93.88 205 LEU A CA 1
ATOM 1673 C C . LEU A 1 205 ? -11.658 -4.596 6.450 1.00 93.88 205 LEU A C 1
ATOM 1675 O O . LEU A 1 205 ? -11.048 -5.155 7.368 1.00 93.88 205 LEU A O 1
ATOM 1679 N N . ALA A 1 206 ? -12.866 -4.044 6.609 1.00 90.94 206 ALA A N 1
ATOM 1680 C CA . ALA A 1 206 ? -13.602 -4.033 7.871 1.00 90.94 206 ALA A CA 1
ATOM 1681 C C . ALA A 1 206 ? -14.373 -5.338 8.126 1.00 90.94 206 ALA A C 1
ATOM 1683 O O . ALA A 1 206 ? -14.407 -5.816 9.260 1.00 90.94 206 ALA A O 1
ATOM 1684 N N . PHE A 1 207 ? -14.985 -5.905 7.085 1.00 83.31 207 PHE A N 1
ATOM 1685 C CA . PHE A 1 207 ? -15.884 -7.056 7.150 1.00 83.31 207 PHE A CA 1
ATOM 1686 C C . PHE A 1 207 ? -15.609 -8.014 5.979 1.00 83.31 207 PHE A C 1
ATOM 1688 O O . PHE A 1 207 ? -16.327 -7.986 4.976 1.00 83.31 207 PHE A O 1
ATOM 1695 N N . PRO A 1 208 ? -14.588 -8.881 6.085 1.00 76.06 208 PRO A N 1
ATOM 1696 C CA . PRO A 1 208 ? -14.278 -9.839 5.031 1.00 76.06 208 PRO A CA 1
ATOM 1697 C C . PRO A 1 208 ? -15.478 -10.753 4.742 1.00 76.06 208 PRO A C 1
ATOM 1699 O O . PRO A 1 208 ? -16.054 -11.355 5.652 1.00 76.06 208 PRO A O 1
ATOM 1702 N N . CYS A 1 209 ? -15.842 -10.898 3.464 1.00 57.06 209 CYS A N 1
ATOM 1703 C CA . CYS A 1 209 ? -17.046 -11.617 3.026 1.00 57.06 209 CYS A CA 1
ATOM 1704 C C . CYS A 1 209 ? -17.101 -13.105 3.442 1.00 57.06 209 CYS A C 1
ATOM 1706 O O . CYS A 1 209 ? -18.177 -13.699 3.426 1.00 57.06 209 CYS A O 1
ATOM 1708 N N . ASN A 1 210 ? -15.971 -13.704 3.839 1.00 60.12 210 ASN A N 1
ATOM 1709 C CA . ASN A 1 210 ? -15.830 -15.147 4.075 1.00 60.12 210 ASN A CA 1
ATOM 1710 C C . ASN A 1 210 ? -15.777 -15.550 5.563 1.00 60.12 210 ASN A C 1
ATOM 1712 O O . ASN A 1 210 ? -15.382 -16.670 5.879 1.00 60.12 210 ASN A O 1
ATOM 1716 N N . GLY A 1 211 ? -16.159 -14.662 6.490 1.00 58.50 211 GLY A N 1
ATOM 1717 C CA . GLY A 1 211 ? -16.088 -14.943 7.934 1.00 58.50 211 GLY A CA 1
ATOM 1718 C C . GLY A 1 211 ? -14.661 -14.943 8.496 1.00 58.50 211 GLY A C 1
ATOM 1719 O O . GLY A 1 211 ? -14.434 -15.413 9.609 1.00 58.50 211 GLY A O 1
ATOM 1720 N N . GLU A 1 212 ? -13.711 -14.422 7.722 1.00 72.94 212 GLU A N 1
ATOM 1721 C CA . GLU A 1 212 ? -12.346 -14.159 8.160 1.00 72.94 212 GLU A CA 1
ATOM 1722 C C . GLU A 1 212 ? -12.302 -12.926 9.070 1.00 72.94 212 GLU A C 1
ATOM 1724 O O . GLU A 1 212 ? -13.166 -12.046 9.019 1.00 72.94 212 GLU A O 1
ATOM 1729 N N . GLU A 1 213 ? -11.292 -12.867 9.934 1.00 85.88 213 GLU A N 1
ATOM 1730 C CA . GLU A 1 213 ? -11.097 -11.721 10.817 1.00 85.88 213 GLU A CA 1
ATOM 1731 C C . GLU A 1 213 ? -10.713 -10.472 10.002 1.00 85.88 213 GLU A C 1
ATOM 1733 O O . GLU A 1 213 ? -10.009 -10.593 8.996 1.00 85.88 213 GLU A O 1
ATOM 1738 N N . PRO A 1 214 ? -11.122 -9.261 10.432 1.00 91.62 214 PRO A N 1
ATOM 1739 C CA . PRO A 1 214 ? -10.768 -8.020 9.746 1.00 91.62 214 PRO A CA 1
ATOM 1740 C C . PRO A 1 214 ? -9.262 -7.910 9.510 1.00 91.62 214 PRO A C 1
ATOM 1742 O O . PRO A 1 214 ? -8.470 -8.333 10.356 1.00 91.62 214 PRO A O 1
ATOM 1745 N N . PHE A 1 215 ? -8.836 -7.256 8.427 1.00 93.75 215 PHE A N 1
ATOM 1746 C CA . PHE A 1 215 ? -7.407 -7.165 8.093 1.00 93.75 215 PHE A CA 1
ATOM 1747 C C . PHE A 1 215 ? -6.564 -6.553 9.231 1.00 93.75 215 PHE A C 1
ATOM 1749 O O . PHE A 1 215 ? -5.438 -6.983 9.491 1.00 93.75 215 PHE A O 1
ATOM 1756 N N . ALA A 1 216 ? -7.140 -5.613 9.988 1.00 94.75 216 ALA A N 1
ATOM 1757 C CA . ALA A 1 216 ? -6.519 -5.051 11.187 1.00 94.75 216 ALA A CA 1
ATOM 1758 C C . ALA A 1 216 ? -6.137 -6.122 12.229 1.00 94.75 216 ALA A C 1
ATOM 1760 O O . ALA A 1 216 ? -5.104 -5.989 12.884 1.00 94.75 216 ALA A O 1
ATOM 1761 N N . HIS A 1 217 ? -6.922 -7.195 12.370 1.00 93.31 217 HIS A N 1
ATOM 1762 C CA . HIS A 1 217 ? -6.632 -8.299 13.286 1.00 93.31 217 HIS A CA 1
ATOM 1763 C C . HIS A 1 217 ? -5.329 -9.022 12.916 1.00 93.31 217 HIS A C 1
ATOM 1765 O O . HIS A 1 217 ? -4.500 -9.290 13.791 1.00 93.31 217 HIS A O 1
ATOM 1771 N N . LEU A 1 218 ? -5.105 -9.295 11.624 1.00 93.12 218 LEU A N 1
ATOM 1772 C CA . LEU A 1 218 ? -3.858 -9.900 11.147 1.00 93.12 218 LEU A CA 1
ATOM 1773 C C . LEU A 1 218 ? -2.653 -9.024 11.512 1.00 93.12 218 LEU A C 1
ATOM 1775 O O . LEU A 1 218 ? -1.651 -9.520 12.037 1.00 93.12 218 LEU A O 1
ATOM 1779 N N . ILE A 1 219 ? -2.762 -7.712 11.291 1.00 95.62 219 ILE A N 1
ATOM 1780 C CA . ILE A 1 219 ? -1.680 -6.771 11.597 1.00 95.62 219 ILE A CA 1
ATOM 1781 C C . ILE A 1 219 ? -1.451 -6.674 13.113 1.00 95.62 219 ILE A C 1
ATOM 1783 O O . ILE A 1 219 ? -0.305 -6.739 13.561 1.00 95.62 219 ILE A O 1
ATOM 1787 N N . PHE A 1 220 ? -2.511 -6.611 13.928 1.00 95.56 220 PHE A N 1
ATOM 1788 C CA . PHE A 1 220 ? -2.391 -6.684 15.389 1.00 95.56 220 PHE A CA 1
ATOM 1789 C C . PHE A 1 220 ? -1.698 -7.970 15.837 1.00 95.56 220 PHE A C 1
ATOM 1791 O O . PHE A 1 220 ? -0.809 -7.929 16.685 1.00 95.56 220 PHE A O 1
ATOM 1798 N N . THR A 1 221 ? -2.022 -9.102 15.217 1.00 92.69 221 THR A N 1
ATOM 1799 C CA . THR A 1 221 ? -1.355 -10.376 15.484 1.00 92.69 221 THR A CA 1
ATOM 1800 C C . THR A 1 221 ? 0.146 -10.308 15.180 1.00 92.69 221 THR A C 1
ATOM 1802 O O . THR A 1 221 ? 0.947 -10.871 15.932 1.00 92.69 221 THR A O 1
ATOM 1805 N N . MET A 1 222 ? 0.568 -9.598 14.126 1.00 93.06 222 MET A N 1
ATOM 1806 C CA . MET A 1 222 ? 1.994 -9.348 13.870 1.00 93.06 222 MET A CA 1
ATOM 1807 C C . MET A 1 222 ? 2.638 -8.526 14.994 1.00 93.06 222 MET A C 1
ATOM 1809 O O . MET A 1 222 ? 3.711 -8.898 15.472 1.00 93.06 222 MET A O 1
ATOM 1813 N N . VAL A 1 223 ? 1.968 -7.466 15.464 1.00 94.12 223 VAL A N 1
ATOM 1814 C CA . VAL A 1 223 ? 2.430 -6.640 16.594 1.00 94.12 223 VAL A CA 1
ATOM 1815 C C . VAL A 1 223 ? 2.580 -7.488 17.860 1.00 94.12 223 VAL A C 1
ATOM 1817 O O . VAL A 1 223 ? 3.640 -7.486 18.481 1.00 94.12 223 VAL A O 1
ATOM 1820 N N . THR A 1 224 ? 1.570 -8.280 18.227 1.00 92.12 224 THR A N 1
ATOM 1821 C CA . THR A 1 224 ? 1.615 -9.139 19.422 1.00 92.12 224 THR A CA 1
ATOM 1822 C C . THR A 1 224 ? 2.734 -10.182 19.335 1.00 92.12 224 THR A C 1
ATOM 1824 O O . THR A 1 224 ? 3.444 -10.421 20.317 1.00 92.12 224 THR A O 1
ATOM 1827 N N . LYS A 1 225 ? 2.947 -10.789 18.160 1.00 87.44 225 LYS A N 1
ATOM 1828 C CA . LYS A 1 225 ? 4.048 -11.742 17.921 1.00 87.44 225 LYS A CA 1
ATOM 1829 C C . LYS A 1 225 ? 5.423 -11.086 18.049 1.00 87.44 225 LYS A C 1
ATOM 1831 O O . LYS A 1 225 ? 6.338 -11.705 18.593 1.00 87.44 225 LYS A O 1
ATOM 1836 N N . PHE A 1 226 ? 5.569 -9.845 17.591 1.00 87.25 226 PHE A N 1
ATOM 1837 C CA . PHE A 1 226 ? 6.796 -9.078 17.776 1.00 87.25 226 PHE A CA 1
ATOM 1838 C C . PHE A 1 226 ? 7.033 -8.740 19.254 1.00 87.25 226 PHE A C 1
ATOM 1840 O O . PHE A 1 226 ? 8.092 -9.064 19.787 1.00 87.25 226 PHE A O 1
ATOM 1847 N N . CYS A 1 227 ? 6.036 -8.177 19.947 1.00 88.75 227 CYS A N 1
ATOM 1848 C CA . CYS A 1 227 ? 6.145 -7.784 21.359 1.00 88.75 227 CYS A CA 1
ATOM 1849 C C . CYS A 1 227 ? 6.444 -8.966 22.291 1.00 88.75 227 CYS A C 1
ATOM 1851 O O . CYS A 1 227 ? 7.096 -8.804 23.317 1.00 88.75 227 CYS A O 1
ATOM 1853 N N . SER A 1 228 ? 5.989 -10.166 21.929 1.00 86.69 228 SER A N 1
ATOM 1854 C CA . SER A 1 228 ? 6.278 -11.403 22.663 1.00 86.69 228 SER A CA 1
ATOM 1855 C C . SER A 1 228 ? 7.619 -12.051 22.288 1.00 86.69 228 SER A C 1
ATOM 1857 O O . SER A 1 228 ? 7.940 -13.120 22.800 1.00 86.69 228 SER A O 1
ATOM 1859 N N . GLY A 1 229 ? 8.402 -11.440 21.392 1.00 80.81 229 GLY A N 1
ATOM 1860 C CA . GLY A 1 229 ? 9.717 -11.927 20.970 1.00 80.81 229 GLY A CA 1
ATOM 1861 C C . GLY A 1 229 ? 9.689 -13.127 20.016 1.00 80.81 229 GLY A C 1
ATOM 1862 O O . GLY A 1 229 ? 10.745 -13.639 19.652 1.00 80.81 229 GLY A O 1
ATOM 1863 N N . HIS A 1 230 ? 8.511 -13.577 19.569 1.00 75.44 230 HIS A N 1
ATOM 1864 C CA . HIS A 1 230 ? 8.379 -14.727 18.665 1.00 75.44 230 HIS A CA 1
ATOM 1865 C C . HIS A 1 230 ? 8.778 -14.407 17.219 1.00 75.44 230 HIS A C 1
ATOM 1867 O O . HIS A 1 230 ? 9.039 -15.317 16.428 1.00 75.44 230 HIS A O 1
ATOM 1873 N N . SER A 1 231 ? 8.768 -13.130 16.830 1.00 80.44 231 SER A N 1
ATOM 1874 C CA . SER A 1 231 ? 9.069 -12.690 15.460 1.00 80.44 231 SER A CA 1
ATOM 1875 C C . SER A 1 231 ? 9.796 -11.337 15.454 1.00 80.44 231 SER A C 1
ATOM 1877 O O . SER A 1 231 ? 9.226 -10.340 15.018 1.00 80.44 231 SER A O 1
ATOM 1879 N N . PRO A 1 232 ? 11.046 -11.273 15.956 1.00 79.62 232 PRO A N 1
ATOM 1880 C CA . PRO A 1 232 ? 11.798 -10.020 16.084 1.00 79.62 232 PRO A CA 1
ATOM 1881 C C . PRO A 1 232 ? 12.228 -9.419 14.736 1.00 79.62 232 PRO A C 1
ATOM 1883 O O . PRO A 1 232 ? 12.667 -8.276 14.680 1.00 79.62 232 PRO A O 1
ATOM 1886 N N . HIS A 1 233 ? 12.117 -10.177 13.644 1.00 80.94 233 HIS A N 1
ATOM 1887 C CA . HIS A 1 233 ? 12.490 -9.764 12.290 1.00 80.94 233 HIS A CA 1
ATOM 1888 C C . HIS A 1 233 ? 11.384 -9.001 11.551 1.00 80.94 233 HIS A C 1
ATOM 1890 O O . HIS A 1 233 ? 11.612 -8.534 10.435 1.00 80.94 233 HIS A O 1
ATOM 1896 N N . PHE A 1 234 ? 10.183 -8.879 12.127 1.00 88.75 234 PHE A N 1
ATOM 1897 C CA . PHE A 1 234 ? 9.107 -8.120 11.494 1.00 88.75 234 PHE A CA 1
ATOM 1898 C C . PHE A 1 234 ? 9.486 -6.639 11.348 1.00 88.75 234 PHE A C 1
ATOM 1900 O O . PHE A 1 234 ? 9.971 -6.029 12.305 1.00 88.75 234 PHE A O 1
ATOM 1907 N N . PRO A 1 235 ? 9.252 -6.026 10.172 1.00 91.25 235 PRO A N 1
ATOM 1908 C CA . PRO A 1 235 ? 9.579 -4.625 9.938 1.00 91.25 235 PRO A CA 1
ATOM 1909 C C . PRO A 1 235 ? 8.541 -3.724 10.619 1.00 91.25 235 PRO A C 1
ATOM 1911 O O . PRO A 1 235 ? 7.629 -3.193 9.983 1.00 91.25 235 PRO A O 1
ATOM 1914 N N . MET A 1 236 ? 8.675 -3.558 11.937 1.00 92.62 236 MET A N 1
ATOM 1915 C CA . MET A 1 236 ? 7.608 -3.000 12.769 1.00 92.62 236 MET A CA 1
ATOM 1916 C C . MET A 1 236 ? 7.179 -1.592 12.403 1.00 92.62 236 MET A C 1
ATOM 1918 O O . MET A 1 236 ? 6.001 -1.286 12.537 1.00 92.62 236 MET A O 1
ATOM 1922 N N . LYS A 1 237 ? 8.081 -0.767 11.865 1.00 93.56 237 LYS A N 1
ATOM 1923 C CA . LYS A 1 237 ? 7.710 0.544 11.328 1.00 93.56 237 LYS A CA 1
ATOM 1924 C C . LYS A 1 237 ? 6.592 0.415 10.284 1.00 93.56 237 LYS A C 1
ATOM 1926 O O . LYS A 1 237 ? 5.543 1.021 10.440 1.00 93.56 237 LYS A O 1
ATOM 1931 N N . LYS A 1 238 ? 6.764 -0.444 9.273 1.00 95.81 238 LYS A N 1
ATOM 1932 C CA . LYS A 1 238 ? 5.766 -0.636 8.206 1.00 95.81 238 LYS A CA 1
ATOM 1933 C C . LYS A 1 238 ? 4.492 -1.317 8.717 1.00 95.81 238 LYS A C 1
ATOM 1935 O O . LYS A 1 238 ? 3.406 -0.955 8.287 1.00 95.81 238 LYS A O 1
ATOM 1940 N N . VAL A 1 239 ? 4.618 -2.252 9.666 1.00 96.44 239 VAL A N 1
ATOM 1941 C CA . VAL A 1 239 ? 3.469 -2.910 10.318 1.00 96.44 239 VAL A CA 1
ATOM 1942 C C . VAL A 1 239 ? 2.607 -1.894 11.075 1.00 96.44 239 VAL A C 1
ATOM 1944 O O . VAL A 1 239 ? 1.394 -1.883 10.903 1.00 96.44 239 VAL A O 1
ATOM 1947 N N . LEU A 1 240 ? 3.218 -1.028 11.890 1.00 97.00 240 LEU A N 1
ATOM 1948 C CA . LEU A 1 240 ? 2.505 -0.021 12.684 1.00 97.00 240 LEU A CA 1
ATOM 1949 C C . LEU A 1 240 ? 1.885 1.067 11.806 1.00 97.00 240 LEU A C 1
ATOM 1951 O O . LEU A 1 240 ? 0.733 1.432 12.021 1.00 97.00 240 LEU A O 1
ATOM 1955 N N . LEU A 1 241 ? 2.619 1.535 10.794 1.00 96.69 241 LEU A N 1
ATOM 1956 C CA . LEU A 1 241 ? 2.100 2.501 9.831 1.00 96.69 241 LEU A CA 1
ATOM 1957 C C . LEU A 1 241 ? 0.899 1.929 9.070 1.00 96.69 241 LEU A C 1
ATOM 1959 O O . LEU A 1 241 ? -0.143 2.572 9.003 1.00 96.69 241 LEU A O 1
ATOM 1963 N N . LEU A 1 242 ? 0.998 0.694 8.566 1.00 97.62 242 LEU A N 1
ATOM 1964 C CA . LEU A 1 242 ? -0.122 0.031 7.897 1.00 97.62 242 LEU A CA 1
ATOM 1965 C C . LEU A 1 242 ? -1.311 -0.162 8.842 1.00 97.62 242 LEU A C 1
ATOM 1967 O O . LEU A 1 242 ? -2.438 0.132 8.452 1.00 97.62 242 LEU A O 1
ATOM 1971 N N . LEU A 1 243 ? -1.071 -0.606 10.082 1.00 97.25 243 LEU A N 1
ATOM 1972 C CA . LEU A 1 243 ? -2.120 -0.754 11.093 1.00 97.25 243 LEU A CA 1
ATOM 1973 C C . LEU A 1 243 ? -2.883 0.557 11.282 1.00 97.25 243 LEU A C 1
ATOM 1975 O O . LEU A 1 243 ? -4.109 0.564 11.225 1.00 97.25 243 LEU A O 1
ATOM 1979 N N . TRP A 1 244 ? -2.152 1.657 11.471 1.00 95.75 244 TRP A N 1
ATOM 1980 C CA . TRP A 1 244 ? -2.732 2.983 11.636 1.00 95.75 244 TRP A CA 1
ATOM 1981 C C . TRP A 1 244 ? -3.621 3.357 10.448 1.00 95.75 244 TRP A C 1
ATOM 1983 O O . TRP A 1 244 ? -4.780 3.720 10.640 1.00 95.75 244 TRP A O 1
ATOM 1993 N N . LYS A 1 245 ? -3.132 3.180 9.213 1.00 95.94 245 LYS A N 1
ATOM 1994 C CA . LYS A 1 245 ? -3.908 3.521 8.011 1.00 95.94 245 LYS A CA 1
ATOM 1995 C C . LYS A 1 245 ? -5.139 2.646 7.828 1.00 95.94 245 LYS A C 1
ATOM 1997 O O . LYS A 1 245 ? -6.180 3.158 7.426 1.00 95.94 245 LYS A O 1
ATOM 2002 N N . VAL A 1 246 ? -5.052 1.357 8.151 1.00 96.69 246 VAL A N 1
ATOM 2003 C CA . VAL A 1 246 ? -6.199 0.439 8.094 1.00 96.69 246 VAL A CA 1
ATOM 2004 C C . VAL A 1 246 ? -7.256 0.833 9.127 1.00 96.69 246 VAL A C 1
ATOM 2006 O O . VAL A 1 246 ? -8.439 0.871 8.791 1.00 96.69 246 VAL A O 1
ATOM 2009 N N . LEU A 1 247 ? -6.853 1.174 10.356 1.00 95.00 247 LEU A N 1
ATOM 2010 C CA . LEU A 1 247 ? -7.775 1.640 11.397 1.00 95.00 247 LEU A CA 1
ATOM 2011 C C . LEU A 1 247 ? -8.463 2.942 10.987 1.00 95.00 247 LEU A C 1
ATOM 2013 O O . LEU A 1 247 ? -9.687 3.001 11.027 1.00 95.00 247 LEU A O 1
ATOM 2017 N N . LEU A 1 248 ? -7.707 3.935 10.512 1.00 94.31 248 LEU A N 1
ATOM 2018 C CA . LEU A 1 248 ? -8.283 5.184 10.010 1.00 94.31 248 LEU A CA 1
ATOM 2019 C C . LEU A 1 248 ? -9.245 4.958 8.848 1.00 94.31 248 LEU A C 1
ATOM 2021 O O . LEU A 1 248 ? -10.310 5.565 8.794 1.00 94.31 248 LEU A O 1
ATOM 2025 N N . PHE A 1 249 ? -8.890 4.080 7.908 1.00 95.44 249 PHE A N 1
ATOM 2026 C CA . PHE A 1 249 ? -9.732 3.841 6.744 1.00 95.44 249 PHE A CA 1
ATOM 2027 C C . PHE A 1 249 ? -11.041 3.134 7.117 1.00 95.44 249 PHE A C 1
ATOM 2029 O O . PHE A 1 249 ? -12.111 3.494 6.633 1.00 95.44 249 PHE A O 1
ATOM 2036 N N . THR A 1 250 ? -10.973 2.138 7.998 1.00 94.25 250 THR A N 1
ATOM 2037 C CA . THR A 1 250 ? -12.140 1.331 8.380 1.00 94.25 250 THR A CA 1
ATOM 2038 C C . THR A 1 250 ? -13.010 2.036 9.422 1.00 94.25 250 THR A C 1
ATOM 2040 O O . THR A 1 250 ? -14.215 2.185 9.209 1.00 94.25 250 THR A O 1
ATOM 2043 N N . LEU A 1 251 ? -12.410 2.534 10.505 1.00 91.44 251 LEU A N 1
ATOM 2044 C CA . LEU A 1 251 ? -13.108 3.090 11.670 1.00 91.44 251 LEU A CA 1
ATOM 2045 C C . LEU A 1 251 ? -13.320 4.611 11.602 1.00 91.44 251 LEU A C 1
ATOM 2047 O O . LEU A 1 251 ? -14.140 5.131 12.357 1.00 91.44 251 LEU A O 1
ATOM 2051 N N . GLY A 1 252 ? -12.640 5.306 10.689 1.00 90.75 252 GLY A N 1
ATOM 2052 C CA . GLY A 1 252 ? -12.635 6.767 10.614 1.00 90.75 252 GLY A CA 1
ATOM 2053 C C . GLY A 1 252 ? -11.605 7.407 11.548 1.00 90.75 252 GLY A C 1
ATOM 2054 O O . GLY A 1 252 ? -10.930 6.723 12.323 1.00 90.75 252 GLY A O 1
ATOM 2055 N N . GLY A 1 253 ? -11.470 8.727 11.442 1.00 89.25 253 GLY A N 1
ATOM 2056 C CA . GLY A 1 253 ? -10.592 9.528 12.281 1.00 89.25 253 GLY A CA 1
ATOM 2057 C C . GLY A 1 253 ? -11.285 10.037 13.541 1.00 89.25 253 GLY A C 1
ATOM 2058 O O . GLY A 1 253 ? -12.375 9.602 13.937 1.00 89.25 253 GLY A O 1
ATOM 2059 N N . PHE A 1 254 ? -10.643 11.002 14.189 1.00 86.31 254 PHE A N 1
ATOM 2060 C CA . PHE A 1 254 ? -11.148 11.613 15.409 1.00 86.31 254 PHE A CA 1
ATOM 2061 C C . PHE A 1 254 ? -12.508 12.301 15.2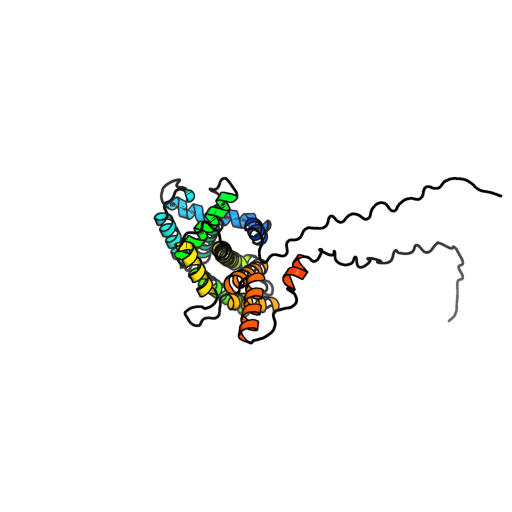17 1.00 86.31 254 PHE A C 1
ATOM 2063 O O . PHE A 1 254 ? -13.358 12.226 16.109 1.00 86.31 254 PHE A O 1
ATOM 2070 N N . SER A 1 255 ? -12.741 12.941 14.064 1.00 85.12 255 SER A N 1
ATOM 2071 C CA . SER A 1 255 ? -14.000 13.645 13.784 1.00 85.12 255 SER A CA 1
ATOM 2072 C C . SER A 1 255 ? -15.174 12.678 13.615 1.00 85.12 255 SER A C 1
ATOM 2074 O O . SER A 1 255 ? -16.225 12.866 14.234 1.00 85.12 255 SER A O 1
ATOM 2076 N N . GLU A 1 256 ? -14.988 11.604 12.846 1.00 88.19 256 GLU A N 1
ATOM 2077 C CA . GLU A 1 256 ? -15.991 10.558 12.655 1.00 88.19 256 GLU A CA 1
ATOM 2078 C C . GLU A 1 256 ? -16.311 9.856 13.976 1.00 88.19 256 GLU A C 1
ATOM 2080 O O . GLU A 1 256 ? -17.480 9.617 14.286 1.00 88.19 256 GLU A O 1
ATOM 2085 N N . LEU A 1 257 ? -15.290 9.586 14.799 1.00 87.38 257 LEU A N 1
ATOM 2086 C CA . LEU A 1 257 ? -15.470 9.001 16.125 1.00 87.38 257 LEU A CA 1
ATOM 2087 C C . LEU A 1 257 ? -16.311 9.901 17.040 1.00 87.38 257 LEU A C 1
ATOM 2089 O O . LEU A 1 257 ? -17.183 9.404 17.758 1.00 87.38 257 LEU A O 1
ATOM 2093 N N . GLN A 1 258 ? -16.054 11.210 17.041 1.00 87.19 258 GLN A N 1
ATOM 2094 C CA . GLN A 1 258 ? -16.814 12.169 17.842 1.00 87.19 258 GLN A CA 1
ATOM 2095 C C . GLN A 1 258 ? -18.278 12.229 17.387 1.00 87.19 258 GLN A C 1
ATOM 2097 O O . GLN A 1 258 ? -19.184 12.096 18.214 1.00 87.19 258 GLN A O 1
ATOM 2102 N N . SER A 1 259 ? -18.514 12.318 16.076 1.00 88.81 259 SER A N 1
ATOM 2103 C CA . SER A 1 259 ? -19.863 12.308 15.501 1.00 88.81 259 SER A CA 1
ATOM 2104 C C . SER A 1 259 ? -20.623 11.020 15.842 1.00 88.81 259 SER A C 1
ATOM 2106 O O . SER A 1 259 ? -21.762 11.071 16.311 1.00 88.81 259 SER A O 1
ATOM 2108 N N . ALA A 1 260 ? -19.972 9.858 15.720 1.00 89.75 260 ALA A N 1
ATOM 2109 C CA . ALA A 1 260 ? -20.568 8.571 16.070 1.00 89.75 260 ALA A CA 1
ATOM 2110 C C . ALA A 1 260 ? -20.924 8.476 17.565 1.00 89.75 260 ALA A C 1
ATOM 2112 O O . ALA A 1 260 ? -21.980 7.945 17.924 1.00 89.75 260 ALA A O 1
ATOM 2113 N N . LYS A 1 261 ? -20.078 9.016 18.456 1.00 89.69 261 LYS A N 1
ATOM 2114 C CA . LYS A 1 261 ? -20.369 9.089 19.898 1.00 89.69 261 LYS A CA 1
ATOM 2115 C C . LYS A 1 261 ? -21.588 9.958 20.180 1.00 89.69 261 LYS A C 1
ATOM 2117 O O . LYS A 1 261 ? -22.456 9.543 20.947 1.00 89.69 261 LYS A O 1
ATOM 2122 N N . GLU A 1 262 ? -21.662 11.144 19.588 1.00 91.19 262 GLU A N 1
ATOM 2123 C CA . GLU A 1 262 ? -22.791 12.061 19.768 1.00 91.19 262 GLU A CA 1
ATOM 2124 C C . GLU A 1 262 ? -24.096 11.458 19.246 1.00 91.19 262 GLU A C 1
ATOM 2126 O O . GLU A 1 262 ? -25.099 11.463 19.962 1.00 91.19 262 GLU A O 1
ATOM 2131 N N . GLN A 1 263 ? -24.061 10.837 18.065 1.00 92.50 263 GLN A N 1
ATOM 2132 C CA . GLN A 1 263 ? -25.202 10.125 17.499 1.00 92.50 263 GLN A CA 1
ATOM 2133 C C . GLN A 1 263 ? -25.693 9.013 18.437 1.00 92.50 263 GLN A C 1
ATOM 2135 O O . GLN A 1 263 ? -26.876 8.961 18.772 1.00 92.50 263 GLN A O 1
ATOM 2140 N N . LYS A 1 264 ? -24.793 8.151 18.933 1.00 93.56 264 LYS A N 1
ATOM 2141 C CA . LYS A 1 264 ? -25.168 7.075 19.866 1.00 93.56 264 LYS A CA 1
ATOM 2142 C C . LYS A 1 264 ? -25.694 7.587 21.202 1.00 93.56 264 LYS A C 1
ATOM 2144 O O . LYS A 1 264 ? -26.574 6.961 21.786 1.00 93.56 264 LYS A O 1
ATOM 2149 N N . ARG A 1 265 ? -25.204 8.728 21.688 1.00 94.31 265 ARG A N 1
ATOM 2150 C CA . ARG A 1 265 ? -25.750 9.371 22.892 1.00 94.31 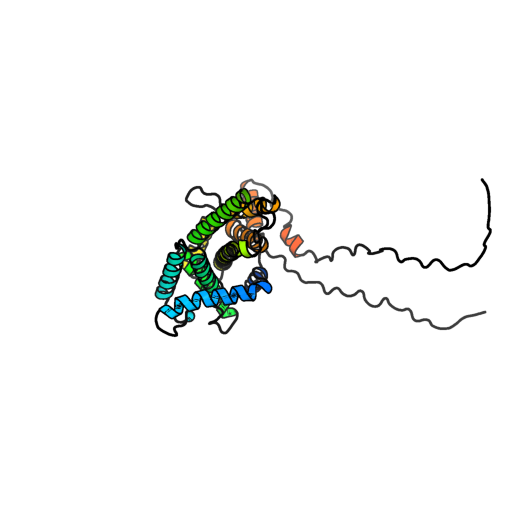265 ARG A CA 1
ATOM 2151 C C . ARG A 1 265 ? -27.165 9.882 22.657 1.00 94.31 265 ARG A C 1
ATOM 2153 O O . ARG A 1 265 ? -28.022 9.626 23.499 1.00 94.31 265 ARG A O 1
ATOM 2160 N N . ALA A 1 266 ? -27.415 10.527 21.519 1.00 94.25 266 ALA A N 1
ATOM 2161 C CA . ALA A 1 266 ? -28.744 10.998 21.142 1.00 94.25 266 ALA A CA 1
ATOM 2162 C C . ALA A 1 266 ? -29.747 9.838 21.014 1.00 94.25 266 ALA A C 1
ATOM 2164 O O . ALA A 1 266 ? -30.852 9.931 21.543 1.00 94.25 266 ALA A O 1
ATOM 2165 N N . GLU A 1 267 ? -29.341 8.717 20.404 1.00 96.12 267 GLU A N 1
ATOM 2166 C CA . GLU A 1 267 ? -30.164 7.501 20.286 1.00 96.12 267 GLU A CA 1
ATOM 2167 C C . GLU A 1 267 ? -30.590 6.930 21.652 1.00 96.12 267 GLU A C 1
ATOM 2169 O O . GLU A 1 267 ? -31.688 6.394 21.785 1.00 96.12 267 GLU A O 1
ATOM 2174 N N . VAL A 1 268 ? -29.744 7.064 22.678 1.00 96.31 268 VAL A N 1
ATOM 2175 C CA . VAL A 1 268 ? -29.996 6.557 24.042 1.00 96.31 268 VAL A CA 1
ATOM 2176 C C . VAL A 1 268 ? -30.541 7.657 24.977 1.00 96.31 268 VAL A C 1
ATOM 2178 O O . VAL A 1 268 ? -30.763 7.422 26.162 1.00 96.31 268 VAL A O 1
ATOM 2181 N N . GLY A 1 269 ? -30.792 8.870 24.468 1.00 94.62 269 GLY A N 1
ATOM 2182 C CA . GLY A 1 269 ? -31.328 9.992 25.249 1.00 94.62 269 GLY A CA 1
ATOM 2183 C C . GLY A 1 269 ? -30.341 10.601 26.255 1.00 94.62 269 GLY A C 1
ATOM 2184 O O . GLY A 1 269 ? -30.755 11.237 27.224 1.00 94.62 269 GLY A O 1
ATOM 2185 N N . LEU A 1 270 ? -29.037 10.401 26.056 1.00 94.88 270 LEU A N 1
ATOM 2186 C CA . LEU A 1 270 ? -27.991 11.016 26.870 1.00 94.88 270 LEU A CA 1
ATOM 2187 C C . LEU A 1 270 ? -27.712 12.456 26.406 1.00 94.88 270 LEU A C 1
ATOM 2189 O O . LEU A 1 270 ? -27.786 12.739 25.209 1.00 94.88 270 LEU A O 1
ATOM 2193 N N . PRO A 1 271 ? -27.330 13.369 27.321 1.00 91.38 271 PRO A N 1
ATOM 2194 C CA . PRO A 1 271 ? -26.972 14.736 26.951 1.00 91.38 271 PRO A CA 1
ATOM 2195 C C . PRO A 1 271 ? -25.748 14.760 26.017 1.00 91.38 271 PRO A C 1
ATOM 2197 O O . PRO A 1 271 ? -24.928 13.833 26.077 1.00 91.38 271 PRO A O 1
ATOM 2200 N N . PRO A 1 272 ? -25.571 15.804 25.188 1.00 87.06 272 PRO A N 1
ATOM 2201 C CA . PRO A 1 272 ? -24.381 15.947 24.351 1.00 87.06 272 PRO A CA 1
ATOM 2202 C C . PRO A 1 272 ? -23.104 15.997 25.202 1.00 87.06 272 PRO A C 1
ATOM 2204 O O . PRO A 1 272 ? -23.147 16.259 26.408 1.00 87.06 272 PRO A O 1
ATOM 2207 N N . LEU A 1 273 ? -21.964 15.690 24.583 1.00 82.69 273 LEU A N 1
ATOM 2208 C CA . LEU A 1 273 ? -20.671 15.798 25.254 1.00 82.69 273 LEU A CA 1
ATOM 2209 C C . LEU A 1 273 ? -20.379 17.275 25.548 1.00 82.69 273 LEU A C 1
ATOM 2211 O O . LEU A 1 273 ? -20.599 18.133 24.700 1.00 82.69 273 LEU A O 1
ATOM 2215 N N . SER A 1 274 ? -19.928 17.567 26.770 1.00 77.50 274 SER A N 1
ATOM 2216 C CA . SER A 1 274 ? -19.650 18.941 27.207 1.00 77.50 274 SER A CA 1
ATOM 2217 C C . SER A 1 274 ? -18.377 19.509 26.588 1.00 77.50 274 SER A C 1
ATOM 2219 O O . SER A 1 274 ? -18.286 20.714 26.384 1.00 77.50 274 SER A O 1
ATOM 2221 N N . GLU A 1 275 ? -17.399 18.646 26.307 1.00 77.88 275 GLU A N 1
ATOM 2222 C CA . GLU A 1 275 ? -16.105 19.012 25.743 1.00 77.88 275 GLU A CA 1
ATOM 2223 C C . GLU A 1 275 ? -15.693 18.001 24.674 1.00 77.88 275 GLU A C 1
ATOM 2225 O O . GLU A 1 275 ? -15.872 16.790 24.836 1.00 77.88 275 GLU A O 1
ATOM 2230 N N . ASP A 1 276 ? -15.104 18.516 23.599 1.00 79.88 276 ASP A N 1
ATOM 2231 C CA . ASP A 1 276 ? -14.392 17.714 22.616 1.00 79.88 276 ASP A CA 1
ATOM 2232 C C . ASP A 1 276 ? -12.910 17.666 23.011 1.00 79.88 276 ASP A C 1
ATOM 2234 O O . ASP A 1 276 ? -12.137 18.588 22.738 1.00 79.88 276 ASP A O 1
ATOM 2238 N N . CYS A 1 277 ? -12.509 16.580 23.677 1.00 75.06 277 CYS A N 1
ATOM 2239 C CA . CYS A 1 277 ? -11.125 16.382 24.106 1.00 75.06 277 CYS A CA 1
ATOM 2240 C C . CYS A 1 277 ? -10.125 16.465 22.940 1.00 75.06 277 CYS A C 1
ATOM 2242 O O . CYS A 1 277 ? -8.976 16.836 23.167 1.00 75.06 277 CYS A O 1
ATOM 2244 N N . ILE A 1 278 ? -10.535 16.142 21.707 1.00 75.50 278 ILE A N 1
ATOM 2245 C CA . ILE A 1 278 ? -9.665 16.227 20.529 1.00 75.50 278 ILE A CA 1
ATOM 2246 C C . ILE A 1 278 ? -9.408 17.695 20.193 1.00 75.50 278 ILE A C 1
ATOM 2248 O O . ILE A 1 278 ? -8.255 18.081 20.020 1.00 75.50 278 ILE A O 1
ATOM 2252 N N . GLN A 1 279 ? -10.446 18.535 20.171 1.00 76.19 279 GLN A N 1
ATOM 2253 C CA . GLN A 1 279 ? -10.288 19.983 19.973 1.00 76.19 279 GLN A CA 1
ATOM 2254 C C . GLN A 1 279 ? -9.434 20.612 21.072 1.00 76.19 279 GLN A C 1
ATOM 2256 O O . GLN A 1 279 ? -8.618 21.492 20.801 1.00 76.19 279 GLN A O 1
ATOM 2261 N N . VAL A 1 280 ? -9.576 20.144 22.313 1.00 78.12 280 VAL A N 1
ATOM 2262 C CA . VAL A 1 280 ? -8.727 20.607 23.414 1.00 78.12 280 VAL A CA 1
ATOM 2263 C C . VAL A 1 280 ? -7.262 20.258 23.140 1.00 78.12 280 VAL A C 1
ATOM 2265 O O . VAL A 1 280 ? -6.422 21.151 23.202 1.00 78.12 280 VAL A O 1
ATOM 2268 N N . VAL A 1 281 ? -6.952 19.005 22.783 1.00 75.75 281 VAL A N 1
ATOM 2269 C CA . VAL A 1 281 ? -5.577 18.555 22.491 1.00 75.75 281 VAL A CA 1
ATOM 2270 C C . VAL A 1 281 ? -4.986 19.262 21.270 1.00 75.75 281 VAL A C 1
ATOM 2272 O O . VAL A 1 281 ? -3.836 19.684 21.336 1.00 75.75 281 VAL A O 1
ATOM 2275 N N . LYS A 1 282 ? -5.760 19.477 20.197 1.00 74.69 282 LYS A N 1
ATOM 2276 C CA . LYS A 1 282 ? -5.304 20.238 19.017 1.00 74.69 282 LYS A CA 1
ATOM 2277 C C . LYS A 1 282 ? -4.862 21.659 19.369 1.00 74.69 282 LYS A C 1
ATOM 2279 O O . LYS A 1 282 ? -3.928 22.177 18.772 1.00 74.69 282 LYS A O 1
ATOM 2284 N N . ASN A 1 283 ? -5.516 22.266 20.357 1.00 72.81 283 ASN A N 1
ATOM 2285 C CA . ASN A 1 283 ? -5.213 23.614 20.830 1.00 72.81 283 ASN A CA 1
ATOM 2286 C C . ASN A 1 283 ? -4.198 23.640 21.986 1.00 72.81 283 ASN A C 1
ATOM 2288 O O . ASN A 1 283 ? -3.834 24.720 22.463 1.00 72.81 283 ASN A O 1
ATOM 2292 N N . MET A 1 284 ? -3.731 22.478 22.463 1.00 72.44 284 MET A N 1
ATOM 2293 C CA . MET A 1 284 ? -2.672 22.432 23.464 1.00 72.44 284 MET A CA 1
ATOM 2294 C C . MET A 1 284 ? -1.349 22.848 22.827 1.00 72.44 284 MET A C 1
ATOM 2296 O O . MET A 1 284 ? -0.905 22.294 21.823 1.00 72.44 284 MET A O 1
ATOM 2300 N N . LYS A 1 285 ? -0.675 23.814 23.457 1.00 69.12 285 LYS A N 1
ATOM 2301 C CA . LYS A 1 285 ? 0.693 24.164 23.076 1.00 69.12 285 LYS A CA 1
ATOM 2302 C C . LYS A 1 285 ? 1.595 22.953 23.266 1.00 69.12 285 LYS A C 1
ATOM 2304 O O . LYS A 1 285 ? 1.570 22.335 24.328 1.00 69.12 285 LYS A O 1
ATOM 2309 N N . ALA A 1 286 ? 2.437 22.685 22.270 1.00 66.25 286 ALA A N 1
ATOM 2310 C CA . ALA A 1 286 ? 3.534 21.741 22.403 1.00 66.25 286 ALA A CA 1
ATOM 2311 C C . ALA A 1 286 ? 4.444 22.196 23.556 1.00 66.25 286 ALA A C 1
ATOM 2313 O O . ALA A 1 286 ? 5.217 23.148 23.436 1.00 66.25 286 ALA A O 1
ATOM 2314 N N . THR A 1 287 ? 4.312 21.556 24.712 1.00 63.66 287 THR A N 1
ATOM 2315 C CA . THR A 1 287 ? 5.215 21.753 25.839 1.00 63.66 287 THR A CA 1
ATOM 2316 C C . THR A 1 287 ? 6.429 20.868 25.621 1.00 63.66 287 THR A C 1
ATOM 2318 O O . THR A 1 287 ? 6.310 19.649 25.509 1.00 63.66 287 THR A O 1
ATOM 2321 N N . ALA A 1 288 ? 7.617 21.473 25.570 1.00 52.59 288 ALA A N 1
ATOM 2322 C CA . ALA A 1 288 ? 8.848 20.703 25.670 1.00 52.59 288 ALA A CA 1
ATOM 2323 C C . ALA A 1 288 ? 8.796 19.854 26.958 1.00 52.59 288 ALA A C 1
ATOM 2325 O O . ALA A 1 288 ? 8.266 20.336 27.970 1.00 52.59 288 ALA A O 1
ATOM 2326 N N . PRO A 1 289 ? 9.318 18.611 26.950 1.00 51.84 289 PRO A N 1
ATOM 2327 C CA . PRO A 1 289 ? 9.444 17.842 28.179 1.00 51.84 289 PRO A CA 1
ATOM 2328 C C . PRO A 1 289 ? 10.158 18.710 29.221 1.00 51.84 289 PRO A C 1
ATOM 2330 O O . PRO A 1 289 ? 11.075 19.454 28.849 1.00 51.84 289 PRO A O 1
ATOM 2333 N N . PRO A 1 290 ? 9.745 18.665 30.505 1.00 46.84 290 PRO A N 1
ATOM 2334 C CA . PRO A 1 290 ? 10.436 19.419 31.534 1.00 46.84 290 PRO A CA 1
ATOM 2335 C C . PRO A 1 290 ? 11.913 19.068 31.423 1.00 46.84 290 PRO A C 1
ATOM 2337 O O . PRO A 1 290 ? 12.268 17.889 31.345 1.00 46.84 290 PRO A O 1
ATOM 2340 N N . SER A 1 291 ? 12.766 20.087 31.352 1.00 45.66 291 SER A N 1
ATOM 2341 C CA . SER A 1 291 ? 14.202 19.907 31.473 1.00 45.66 291 SER A CA 1
ATOM 2342 C C . SER A 1 291 ? 14.443 19.303 32.852 1.00 45.66 291 SER A C 1
ATOM 2344 O O . SER A 1 291 ? 14.588 20.029 33.835 1.00 45.66 291 SER A O 1
ATOM 2346 N N . TYR A 1 292 ? 14.396 17.974 32.959 1.00 48.06 292 TYR A N 1
ATOM 2347 C CA . TYR A 1 292 ? 14.900 17.272 34.120 1.00 48.06 292 TYR A CA 1
ATOM 2348 C C . TYR A 1 292 ? 16.343 17.728 34.232 1.00 48.06 292 TYR A C 1
ATOM 2350 O O . TYR A 1 292 ? 17.151 17.465 33.340 1.00 48.06 292 TYR A O 1
ATOM 2358 N N . GLY A 1 293 ? 16.613 18.520 35.268 1.00 45.88 293 GLY A N 1
ATOM 2359 C CA . GLY A 1 293 ? 17.928 19.057 35.534 1.00 45.88 293 GLY A CA 1
ATOM 2360 C C . GLY A 1 293 ? 18.925 17.914 35.507 1.00 45.88 293 GLY A C 1
ATOM 2361 O O . GLY A 1 293 ? 18.954 17.077 36.406 1.00 45.88 293 GLY A O 1
ATOM 2362 N N . ILE A 1 294 ? 19.766 17.901 34.479 1.00 46.81 294 ILE A N 1
ATOM 2363 C CA . ILE A 1 294 ? 21.092 17.309 34.562 1.00 46.81 294 ILE A CA 1
ATOM 2364 C C . ILE A 1 294 ? 21.877 18.228 35.513 1.00 46.81 294 ILE A C 1
ATOM 2366 O O . ILE A 1 294 ? 22.779 18.949 35.115 1.00 46.81 294 ILE A O 1
ATOM 2370 N N . GLU A 1 295 ? 21.510 18.222 36.796 1.00 44.69 295 GLU A N 1
ATOM 2371 C CA . GLU A 1 295 ? 22.455 18.425 37.889 1.00 44.69 295 GLU A CA 1
ATOM 2372 C C . GLU A 1 295 ? 23.083 17.054 38.179 1.00 44.69 295 GLU A C 1
ATOM 2374 O O . GLU A 1 295 ? 22.975 16.483 39.263 1.00 44.69 295 GLU A O 1
ATOM 2379 N N . LEU A 1 296 ? 23.740 16.477 37.166 1.00 41.53 296 LEU A N 1
ATOM 2380 C CA . LEU A 1 296 ? 24.812 15.530 37.434 1.00 41.53 296 LEU A CA 1
ATOM 2381 C C . LEU A 1 296 ? 25.935 16.367 38.037 1.00 41.53 296 LEU A C 1
ATOM 2383 O O . LEU A 1 296 ? 26.559 17.165 37.342 1.00 41.53 296 LEU A O 1
ATOM 2387 N N . GLY A 1 297 ? 26.089 16.225 39.354 1.00 38.28 297 GLY A N 1
ATOM 2388 C CA . GLY A 1 297 ? 26.951 17.039 40.195 1.00 38.28 297 GLY A CA 1
ATOM 2389 C C . GLY A 1 297 ? 28.268 17.424 39.531 1.00 38.28 297 GLY A C 1
ATOM 2390 O O . GLY A 1 297 ? 29.066 16.571 39.136 1.00 38.28 297 GLY A O 1
ATOM 2391 N N . GLU A 1 298 ? 28.513 18.732 39.471 1.00 31.94 298 GLU A N 1
ATOM 2392 C CA . GLU A 1 298 ? 29.862 19.249 39.309 1.00 31.94 298 GLU A CA 1
ATOM 2393 C C . GLU A 1 298 ? 30.767 18.558 40.344 1.00 31.94 298 GLU A C 1
ATOM 2395 O O . GLU A 1 298 ? 30.437 18.546 41.537 1.00 31.94 298 GLU A O 1
ATOM 2400 N N . PRO A 1 299 ? 31.928 17.997 39.959 1.00 37.38 299 PRO A N 1
ATOM 2401 C CA . PRO A 1 299 ? 32.924 17.625 40.941 1.00 37.38 299 PRO A CA 1
ATOM 2402 C C . PRO A 1 299 ? 33.435 18.925 41.558 1.00 37.38 299 PRO A C 1
ATOM 2404 O O . PRO A 1 299 ? 34.322 19.596 41.024 1.00 37.38 299 PRO A O 1
ATOM 2407 N N . GLN A 1 300 ? 32.843 19.292 42.693 1.00 35.22 300 GLN A N 1
ATOM 2408 C CA . GLN A 1 300 ? 33.267 20.397 43.528 1.00 35.22 300 GLN A CA 1
ATOM 2409 C C . GLN A 1 300 ? 34.750 20.192 43.839 1.00 35.22 300 GLN A C 1
ATOM 2411 O O . GLN A 1 300 ? 35.129 19.331 44.638 1.00 35.22 300 GLN A O 1
ATOM 2416 N N . LYS A 1 301 ? 35.604 20.970 43.161 1.00 35.47 301 LYS A N 1
ATOM 2417 C CA . LYS A 1 301 ? 37.046 21.048 43.400 1.00 35.47 301 LYS A CA 1
ATOM 2418 C C . LYS A 1 301 ? 37.257 21.468 44.854 1.00 35.47 301 LYS A C 1
ATOM 2420 O O . LYS A 1 301 ? 37.338 22.653 45.169 1.00 35.47 301 LYS A O 1
ATOM 2425 N N . ARG A 1 302 ? 37.324 20.488 45.760 1.00 35.12 302 ARG A N 1
ATOM 2426 C CA . ARG A 1 302 ? 37.694 20.702 47.158 1.00 35.12 302 ARG A CA 1
ATOM 2427 C C . ARG A 1 302 ? 39.107 21.263 47.184 1.00 35.12 302 ARG A C 1
ATOM 2429 O O . ARG A 1 302 ? 40.070 20.618 46.773 1.00 35.12 302 ARG A O 1
ATOM 2436 N N . GLY A 1 303 ? 39.185 22.507 47.643 1.00 35.41 303 GLY A N 1
ATOM 2437 C CA . GLY A 1 303 ? 40.406 23.271 47.781 1.00 35.41 303 GLY A CA 1
ATOM 2438 C C . GLY A 1 303 ? 41.477 22.502 48.546 1.00 35.41 303 GLY A C 1
ATOM 2439 O O . GLY A 1 303 ? 41.279 22.024 49.661 1.00 35.41 303 GLY A O 1
ATOM 2440 N N . ARG A 1 304 ? 42.642 22.444 47.913 1.00 31.02 304 ARG A N 1
ATOM 2441 C CA . ARG A 1 304 ? 43.941 22.114 48.487 1.00 31.02 304 ARG A CA 1
ATOM 2442 C C . ARG A 1 304 ? 44.137 22.912 49.790 1.00 31.02 304 ARG A C 1
ATOM 2444 O O . ARG A 1 304 ? 44.361 24.119 49.748 1.00 31.02 304 ARG A O 1
ATOM 2451 N N . ARG A 1 305 ? 44.104 22.247 50.946 1.00 34.25 305 ARG A N 1
ATOM 2452 C CA . ARG A 1 305 ? 44.772 22.727 52.165 1.00 34.25 305 ARG A CA 1
ATOM 2453 C C . ARG A 1 305 ? 45.828 21.710 52.572 1.00 34.25 305 ARG A C 1
ATOM 2455 O O . ARG A 1 305 ? 45.541 20.553 52.854 1.00 34.25 305 ARG A O 1
ATOM 2462 N N . SER A 1 306 ? 47.069 22.172 52.512 1.00 31.58 306 SER A N 1
ATOM 2463 C CA . SER A 1 306 ? 48.288 21.437 52.814 1.00 31.58 306 SER A CA 1
ATOM 2464 C C . SER A 1 306 ? 48.420 21.059 54.293 1.00 31.58 306 SER A C 1
ATOM 2466 O O . SER A 1 306 ? 48.174 21.885 55.165 1.00 31.58 306 SER A O 1
ATOM 2468 N N . ARG A 1 307 ? 49.001 19.865 54.496 1.00 28.92 307 ARG A N 1
ATOM 2469 C CA . ARG A 1 307 ? 49.847 19.398 55.617 1.00 28.92 307 ARG A CA 1
ATOM 2470 C C . ARG A 1 307 ? 49.190 19.178 56.991 1.00 28.92 307 ARG A C 1
ATOM 2472 O O . ARG A 1 307 ? 48.948 20.122 57.730 1.00 28.92 307 ARG A O 1
ATOM 2479 N N . LYS A 1 308 ? 49.205 17.914 57.433 1.00 30.45 308 LYS A N 1
ATOM 2480 C CA . LYS A 1 308 ? 50.246 17.395 58.349 1.00 30.45 308 LYS A CA 1
ATOM 2481 C C . LYS A 1 308 ? 50.287 15.862 58.314 1.00 30.45 308 LYS A C 1
ATOM 2483 O O . LYS A 1 308 ? 49.265 15.202 58.431 1.00 30.45 308 LYS A O 1
ATOM 2488 N N . VAL A 1 309 ? 51.497 15.345 58.125 1.00 30.42 309 VAL A N 1
ATOM 2489 C CA . VAL A 1 309 ? 51.896 13.944 58.293 1.00 30.42 309 VAL A CA 1
ATOM 2490 C C . VAL A 1 309 ? 52.011 13.666 59.789 1.00 30.42 309 VAL A C 1
ATOM 2492 O O . VAL A 1 309 ? 52.656 14.454 60.476 1.00 30.42 309 VAL A O 1
ATOM 2495 N N . TRP A 1 310 ? 51.454 12.550 60.257 1.00 30.52 310 TRP A N 1
ATOM 2496 C CA . TRP A 1 310 ? 51.945 11.832 61.434 1.00 30.52 310 TRP A CA 1
ATOM 2497 C C . TRP A 1 310 ? 51.913 10.330 61.134 1.00 30.52 310 TRP A C 1
ATOM 2499 O O . TRP A 1 310 ? 50.886 9.784 60.738 1.00 30.52 310 TRP A O 1
ATOM 2509 N N . LEU A 1 311 ? 53.092 9.721 61.240 1.00 28.75 311 LEU A N 1
ATOM 2510 C CA . LEU A 1 311 ? 53.383 8.294 61.124 1.00 28.75 311 LEU A CA 1
ATOM 2511 C C . LEU A 1 311 ? 53.137 7.583 62.462 1.00 28.75 311 LEU A C 1
ATOM 2513 O O . LEU A 1 311 ? 53.422 8.174 63.501 1.00 28.75 311 LEU A O 1
ATOM 2517 N N . CYS A 1 312 ? 52.786 6.291 62.360 1.00 25.78 312 CYS A N 1
ATOM 2518 C CA . CYS A 1 312 ? 52.900 5.223 63.373 1.00 25.78 312 CYS A CA 1
ATOM 2519 C C . CYS A 1 312 ? 51.993 5.370 64.615 1.00 25.78 312 CYS A C 1
ATOM 2521 O O . CYS A 1 312 ? 51.727 6.468 65.076 1.00 25.78 312 CYS A O 1
ATOM 2523 N N . SER A 1 313 ? 51.457 4.329 65.255 1.00 26.12 313 SER A N 1
ATOM 2524 C CA . SER A 1 313 ? 51.710 2.877 65.280 1.00 26.12 313 SER A CA 1
ATOM 2525 C C . SER A 1 313 ? 50.686 2.266 66.255 1.00 26.12 313 SER A C 1
ATOM 2527 O O . SER A 1 313 ? 50.254 2.975 67.163 1.00 26.12 313 SER A O 1
ATOM 2529 N N . GLY A 1 314 ? 50.370 0.970 66.161 1.00 30.20 314 GLY A N 1
ATOM 2530 C CA . GLY A 1 314 ? 49.772 0.273 67.307 1.00 30.20 314 GLY A CA 1
ATOM 2531 C C . GLY A 1 314 ? 49.063 -1.043 67.003 1.00 30.20 314 GLY A C 1
ATOM 2532 O O . GLY A 1 314 ? 47.866 -1.008 66.751 1.00 30.20 314 GLY A O 1
ATOM 2533 N N . CYS A 1 315 ? 49.834 -2.129 67.141 1.00 35.47 315 CYS A N 1
ATOM 2534 C CA . CYS A 1 315 ? 49.474 -3.545 67.330 1.00 35.47 315 CYS A CA 1
ATOM 2535 C C . CYS A 1 315 ? 48.669 -4.261 66.238 1.00 35.47 315 CYS A C 1
ATOM 2537 O O . CYS A 1 315 ? 47.449 -4.032 66.122 1.00 35.47 315 CYS A O 1
#

InterPro domains:
  IPR012486 Far11/STRP, N-terminal [PF07923] (20-271)
  IPR012486 Far11/STRP, N-terminal [SM01292] (18-308)
  IPR040185 Far11/STRP [PTHR13239] (13-308)

Secondary structure (DSSP, 8-state):
--------------------------SS--HHHHHHHH--GGGHHHHHHHHHHHHHHHHTTSS---GGGS-HHHHHHHHHHHHHHHT-S-HHHHHHHHHHHHHHHTT-TTT-SSHHHHHHHHHHHHHHHHHTTHHHHHHHHHHHHHHHHHHHHHHH--S---GGGGHHHHHHHHHHHHHHHHHH---TT--HHHHHHHHHHHHHHHS-TTSPPPHHHHHHHHHHHHHTTS-TTS-HHHHHHHHHHHHHHHH--HHHHHHHHHHHHHHTTPPPPS--HHHHHHTS--PPPP-------------------------

Organism: Engystomops pustulosus (NCBI:txid76066)

pLDDT: mean 80.27, std 21.5, range [25.78, 98.5]

Radius of gyration: 29.23 Å; chains: 1; bounding box: 85×82×95 Å